Protein AF-0000000070116485 (afdb_homodimer)

pLDDT: mean 93.3, std 11.89, range [31.06, 98.94]

Structure (mmCIF, N/CA/C/O backbone):
data_AF-0000000070116485-model_v1
#
loop_
_entity.id
_entity.type
_entity.pdbx_description
1 polymer 'Flavin reductase (DIM6/NTAB) family NADH-FMN oxidoreductase RutF'
#
loop_
_atom_site.group_PDB
_atom_site.id
_atom_site.type_symbol
_atom_site.label_atom_id
_atom_site.label_alt_id
_atom_site.label_comp_id
_atom_site.label_asym_id
_atom_site.label_entity_id
_atom_site.label_seq_id
_atom_site.pdbx_PDB_ins_code
_atom_site.Cartn_x
_atom_site.Cartn_y
_atom_site.Cartn_z
_atom_site.occupancy
_atom_site.B_iso_or_equiv
_atom_site.auth_seq_id
_atom_site.auth_comp_id
_atom_site.auth_asym_id
_atom_site.auth_atom_id
_atom_site.pdbx_PDB_model_num
ATOM 1 N N . MET A 1 1 ? -1.128 -26.656 16.844 1 31.14 1 MET A N 1
ATOM 2 C CA . MET A 1 1 ? -1.541 -25.734 15.789 1 31.14 1 MET A CA 1
ATOM 3 C C . MET A 1 1 ? -0.342 -24.984 15.227 1 31.14 1 MET A C 1
ATOM 5 O O . MET A 1 1 ? 0.291 -24.203 15.945 1 31.14 1 MET A O 1
ATOM 9 N N . GLN A 1 2 ? 0.622 -25.516 14.5 1 38.41 2 GLN A N 1
ATOM 10 C CA . GLN A 1 2 ? 2.004 -25.25 14.109 1 38.41 2 GLN A CA 1
ATOM 11 C C . GLN A 1 2 ? 2.209 -23.766 13.773 1 38.41 2 GLN A C 1
ATOM 13 O O . GLN A 1 2 ? 1.51 -23.219 12.922 1 38.41 2 GLN A O 1
ATOM 18 N N . GLU A 1 3 ? 2.234 -22.672 14.602 1 45.88 3 GLU A N 1
ATOM 19 C CA . GLU A 1 3 ? 2.508 -21.234 14.688 1 45.88 3 GLU A CA 1
ATOM 20 C C . GLU A 1 3 ? 3.164 -20.719 13.414 1 45.88 3 GLU A C 1
ATOM 22 O O . GLU A 1 3 ? 4.32 -21.047 13.125 1 45.88 3 GLU A O 1
ATOM 27 N N . SER A 1 4 ? 2.494 -20.828 12.039 1 62.09 4 SER A N 1
ATOM 28 C CA . SER A 1 4 ? 2.891 -21.094 10.664 1 62.09 4 SER A CA 1
ATOM 29 C C . SER A 1 4 ? 3.955 -20.109 10.195 1 62.09 4 SER A C 1
ATOM 31 O O . SER A 1 4 ? 4.066 -19 10.734 1 62.09 4 SER A O 1
ATOM 33 N N . GLY A 1 5 ? 5.316 -20.516 10.078 1 91.31 5 GLY A N 1
ATOM 34 C CA . GLY A 1 5 ? 6.516 -19.953 9.469 1 91.31 5 GLY A CA 1
ATOM 35 C C . GLY A 1 5 ? 6.215 -19 8.336 1 91.31 5 GLY A C 1
ATOM 36 O O . GLY A 1 5 ? 7.105 -18.281 7.875 1 91.31 5 GLY A O 1
ATOM 37 N N . VAL A 1 6 ? 4.844 -18.922 8.18 1 97.06 6 VAL A N 1
ATOM 38 C CA . VAL A 1 6 ? 4.449 -18.109 7.039 1 97.06 6 VAL A CA 1
ATOM 39 C C . VAL A 1 6 ? 4.512 -16.625 7.418 1 97.06 6 VAL A C 1
ATOM 41 O O . VAL A 1 6 ? 4.949 -15.797 6.625 1 97.06 6 VAL A O 1
ATOM 44 N N . GLY A 1 7 ? 4.07 -16.297 8.656 1 97.25 7 GLY A N 1
ATOM 45 C CA . GLY A 1 7 ? 4.109 -14.922 9.133 1 97.25 7 GLY A CA 1
ATOM 46 C C . GLY A 1 7 ? 5.504 -14.328 9.117 1 97.25 7 GLY A C 1
ATOM 47 O O . GLY A 1 7 ? 5.695 -13.195 8.648 1 97.25 7 GLY A O 1
ATOM 48 N N . GLU A 1 8 ? 6.402 -15.102 9.633 1 97 8 GLU A N 1
ATOM 49 C CA . GLU A 1 8 ? 7.785 -14.641 9.664 1 97 8 GLU A CA 1
ATOM 50 C C . GLU A 1 8 ? 8.344 -14.484 8.25 1 97 8 GLU A C 1
ATOM 52 O O . GLU A 1 8 ? 9.078 -13.531 7.965 1 97 8 GLU A O 1
ATOM 57 N N . ARG A 1 9 ? 7.973 -15.375 7.383 1 98.12 9 ARG A N 1
ATOM 58 C CA . ARG A 1 9 ? 8.43 -15.289 6 1 98.12 9 ARG A CA 1
ATOM 59 C C . ARG A 1 9 ? 7.805 -14.094 5.285 1 98.12 9 ARG A C 1
ATOM 61 O O . ARG A 1 9 ? 8.453 -13.453 4.461 1 98.12 9 ARG A O 1
ATOM 68 N N . LEU A 1 10 ? 6.562 -13.828 5.641 1 98.44 10 LEU A N 1
ATOM 69 C CA . LEU A 1 10 ? 5.906 -12.656 5.086 1 98.44 10 LEU A CA 1
ATOM 70 C C . LEU A 1 10 ? 6.617 -11.375 5.52 1 98.44 10 LEU A C 1
ATOM 72 O O . LEU A 1 10 ? 6.883 -10.5 4.699 1 98.44 10 LEU A O 1
ATOM 76 N N . ARG A 1 11 ? 6.961 -11.375 6.832 1 97 11 ARG A N 1
ATOM 77 C CA . ARG A 1 11 ? 7.703 -10.234 7.352 1 97 11 ARG A CA 1
ATOM 78 C C . ARG A 1 11 ? 9.008 -10.031 6.594 1 97 11 ARG A C 1
ATOM 80 O O . ARG A 1 11 ? 9.359 -8.914 6.219 1 97 11 ARG A O 1
ATOM 87 N N . GLY A 1 12 ? 9.711 -11.078 6.312 1 97.62 12 GLY A N 1
ATOM 88 C CA . GLY A 1 12 ? 10.961 -11.031 5.57 1 97.62 12 GLY A CA 1
ATOM 89 C C . GLY A 1 12 ? 10.781 -10.57 4.133 1 97.62 12 GLY A C 1
ATOM 90 O O . GLY A 1 12 ? 11.625 -9.836 3.604 1 97.62 12 GLY A O 1
ATOM 91 N N . ALA A 1 13 ? 9.727 -10.977 3.508 1 98.38 13 ALA A N 1
ATOM 92 C CA . ALA A 1 13 ? 9.445 -10.578 2.133 1 98.38 13 ALA A CA 1
ATOM 93 C C . ALA A 1 13 ? 9.211 -9.07 2.041 1 98.38 13 ALA A C 1
ATOM 95 O O . ALA A 1 13 ? 9.797 -8.398 1.188 1 98.38 13 ALA A O 1
ATOM 96 N N . PHE A 1 14 ? 8.461 -8.547 3.016 1 97.81 14 PHE A N 1
ATOM 97 C CA . PHE A 1 14 ? 8.102 -7.137 2.928 1 97.81 14 PHE A CA 1
ATOM 98 C C . PHE A 1 14 ? 9.242 -6.262 3.434 1 97.81 14 PHE A C 1
ATOM 100 O O . PHE A 1 14 ? 9.266 -5.055 3.172 1 97.81 14 PHE A O 1
ATOM 107 N N . ARG A 1 15 ? 10.203 -6.852 4.188 1 96.62 15 ARG A N 1
ATOM 108 C CA . ARG A 1 15 ? 11.422 -6.109 4.496 1 96.62 15 ARG A CA 1
ATOM 109 C C . ARG A 1 15 ? 12.164 -5.734 3.221 1 96.62 15 ARG A C 1
ATOM 111 O O . ARG A 1 15 ? 12.844 -4.707 3.17 1 96.62 15 ARG A O 1
ATOM 118 N N . ARG A 1 16 ? 11.938 -6.488 2.182 1 96.38 16 ARG A N 1
ATOM 119 C CA . ARG A 1 16 ? 12.664 -6.289 0.928 1 96.38 16 ARG A CA 1
ATOM 120 C C . ARG A 1 16 ? 11.797 -5.539 -0.085 1 96.38 16 ARG A C 1
ATOM 122 O O . ARG A 1 16 ? 12.18 -5.406 -1.251 1 96.38 16 ARG A O 1
ATOM 129 N N . TYR A 1 17 ? 10.641 -5.125 0.281 1 97.06 17 TYR A N 1
ATOM 130 C CA . TYR A 1 17 ? 9.703 -4.402 -0.571 1 97.06 17 TYR A CA 1
ATOM 131 C C . TYR A 1 17 ? 9.703 -2.914 -0.247 1 97.06 17 TYR A C 1
ATOM 133 O O . TYR A 1 17 ? 9.352 -2.514 0.864 1 97.06 17 TYR A O 1
ATOM 141 N N . PRO A 1 18 ? 10.109 -2.045 -1.202 1 96.81 18 PRO A N 1
ATOM 142 C CA . PRO A 1 18 ? 10.148 -0.607 -0.924 1 96.81 18 PRO A CA 1
ATOM 143 C C . PRO A 1 18 ? 8.766 0.026 -0.867 1 96.81 18 PRO A C 1
ATOM 145 O O . PRO A 1 18 ? 7.879 -0.348 -1.641 1 96.81 18 PRO A O 1
ATOM 148 N N . THR A 1 19 ? 8.594 0.963 0.001 1 97.62 19 THR A N 1
ATOM 149 C CA . THR A 1 19 ? 7.34 1.692 0.126 1 97.62 19 THR A CA 1
ATOM 150 C C . THR A 1 19 ? 7.598 3.186 0.317 1 97.62 19 THR A C 1
ATOM 152 O O . THR A 1 19 ? 8.656 3.58 0.81 1 97.62 19 THR A O 1
ATOM 155 N N . GLY A 1 20 ? 6.633 4.02 -0.092 1 97.62 20 GLY A N 1
ATOM 156 C CA . GLY A 1 20 ? 6.617 5.395 0.386 1 97.62 20 GLY A CA 1
ATOM 157 C C . GLY A 1 20 ? 6.375 5.5 1.88 1 97.62 20 GLY A C 1
ATOM 158 O O . GLY A 1 20 ? 6.059 4.508 2.537 1 97.62 20 GLY A O 1
ATOM 159 N N . VAL A 1 21 ? 6.602 6.711 2.387 1 98.06 21 VAL A N 1
ATOM 160 C CA . VAL A 1 21 ? 6.457 6.961 3.818 1 98.06 21 VAL A CA 1
ATOM 161 C C . VAL A 1 21 ? 5.398 8.039 4.051 1 98.06 21 VAL A C 1
ATOM 163 O O . VAL A 1 21 ? 5.379 9.055 3.361 1 98.06 21 VAL A O 1
ATOM 166 N N . ALA A 1 22 ? 4.547 7.77 5.008 1 98.81 22 ALA A N 1
ATOM 167 C CA . ALA A 1 22 ? 3.518 8.727 5.402 1 98.81 22 ALA A CA 1
ATOM 168 C C . ALA A 1 22 ? 3.461 8.883 6.922 1 98.81 22 ALA A C 1
ATOM 170 O O . ALA A 1 22 ? 3.967 8.023 7.652 1 98.81 22 ALA A O 1
ATOM 171 N N . VAL A 1 23 ? 2.926 9.945 7.391 1 98.69 23 VAL A N 1
ATOM 172 C CA . VAL A 1 23 ? 2.49 10.133 8.773 1 98.69 23 VAL A CA 1
ATOM 173 C C . VAL A 1 23 ? 0.987 10.391 8.812 1 98.69 23 VAL A C 1
ATOM 175 O O . VAL A 1 23 ? 0.479 11.234 8.07 1 98.69 23 VAL A O 1
ATOM 178 N N . ILE A 1 24 ? 0.289 9.672 9.578 1 98.81 24 ILE A N 1
ATOM 179 C CA . ILE A 1 24 ? -1.149 9.844 9.75 1 98.81 24 ILE A CA 1
ATOM 180 C C . ILE A 1 24 ? -1.438 10.469 11.109 1 98.81 24 ILE A C 1
ATOM 182 O O . ILE A 1 24 ? -0.921 10.008 12.133 1 98.81 24 ILE A O 1
ATOM 186 N N . THR A 1 25 ? -2.225 11.547 11.125 1 98.62 25 THR A N 1
ATOM 187 C CA . THR A 1 25 ? -2.484 12.273 12.367 1 98.62 25 THR A CA 1
ATOM 188 C C . THR A 1 25 ? -3.984 12.43 12.594 1 98.62 25 THR A C 1
ATOM 190 O O . THR A 1 25 ? -4.77 12.391 11.648 1 98.62 25 THR A O 1
ATOM 193 N N . ALA A 1 26 ? -4.355 12.594 13.766 1 98.5 26 ALA A N 1
ATOM 194 C CA . ALA A 1 26 ? -5.723 12.906 14.18 1 98.5 26 ALA A CA 1
ATOM 195 C C . ALA A 1 26 ? -5.73 13.695 15.484 1 98.5 26 ALA A C 1
ATOM 197 O O . ALA A 1 26 ? -4.711 13.781 16.172 1 98.5 26 ALA A O 1
ATOM 198 N N . LEU A 1 27 ? -6.871 14.336 15.664 1 97.94 27 LEU A N 1
ATOM 199 C CA . LEU A 1 27 ? -7.109 14.93 16.969 1 97.94 27 LEU A CA 1
ATOM 200 C C . LEU A 1 27 ? -7.777 13.938 17.906 1 97.94 27 LEU A C 1
ATOM 202 O O . LEU A 1 27 ? -8.844 13.406 17.609 1 97.94 27 LEU A O 1
ATOM 206 N N . GLY A 1 28 ? -7.086 13.656 19.062 1 96.38 28 GLY A N 1
ATOM 207 C CA . GLY A 1 28 ? -7.668 12.82 20.094 1 96.38 28 GLY A CA 1
ATOM 208 C C . GLY A 1 28 ? -8.203 13.617 21.266 1 96.38 28 GLY A C 1
ATOM 209 O O . GLY A 1 28 ? -8.031 14.836 21.328 1 96.38 28 GLY A O 1
ATOM 210 N N . PRO A 1 29 ? -8.867 12.891 22.156 1 95.5 29 PRO A N 1
ATOM 211 C CA . PRO A 1 29 ? -9.43 13.555 23.328 1 95.5 29 PRO A CA 1
ATOM 212 C C . PRO A 1 29 ? -8.359 14.227 24.203 1 95.5 29 PRO A C 1
ATOM 214 O O . PRO A 1 29 ? -8.633 15.234 24.844 1 95.5 29 PRO A O 1
ATOM 217 N N . ASP A 1 30 ? -7.141 13.68 24.25 1 95.62 30 ASP A N 1
ATOM 218 C CA . ASP A 1 30 ? -6.07 14.195 25.109 1 95.62 30 ASP A CA 1
ATOM 219 C C . ASP A 1 30 ? -5.047 14.977 24.281 1 95.62 30 ASP A C 1
ATOM 221 O O . ASP A 1 30 ? -3.938 15.234 24.75 1 95.62 30 ASP A O 1
ATOM 225 N N . GLY A 1 31 ? -5.402 15.242 23.094 1 96.31 31 GLY A N 1
ATOM 226 C CA . GLY A 1 31 ? -4.477 15.938 22.203 1 96.31 31 GLY A CA 1
ATOM 227 C C . GLY A 1 31 ? -4.195 15.188 20.922 1 96.31 31 GLY A C 1
ATOM 228 O O . GLY A 1 31 ? -4.762 14.117 20.688 1 96.31 31 GLY A O 1
ATOM 229 N N . PRO A 1 32 ? -3.328 15.805 20.109 1 97.31 32 PRO A N 1
ATOM 230 C CA . PRO A 1 32 ? -3.051 15.172 18.812 1 97.31 32 PRO A CA 1
ATOM 231 C C . PRO A 1 32 ? -2.275 13.867 18.938 1 97.31 32 PRO A C 1
ATOM 233 O O . PRO A 1 32 ? -1.462 13.719 19.859 1 97.31 32 PRO A O 1
ATOM 236 N N . VAL A 1 33 ? -2.541 12.953 18.062 1 97 33 VAL A N 1
ATOM 237 C CA . VAL A 1 33 ? -1.811 11.695 17.938 1 97 33 VAL A CA 1
ATOM 238 C C . VAL A 1 33 ? -1.357 11.5 16.484 1 97 33 VAL A C 1
ATOM 240 O O . VAL A 1 33 ? -1.904 12.109 15.57 1 97 33 VAL A O 1
ATOM 243 N N . GLY A 1 34 ? -0.38 10.695 16.297 1 97.69 34 GLY A N 1
ATOM 244 C CA . GLY A 1 34 ? 0.083 10.367 14.961 1 97.69 34 GLY A CA 1
ATOM 245 C C . GLY A 1 34 ? 1.026 9.18 14.938 1 97.69 34 GLY A C 1
ATOM 246 O O . GLY A 1 34 ? 1.607 8.82 15.961 1 97.69 34 GLY A O 1
ATOM 247 N N . LEU A 1 35 ? 1.197 8.625 13.844 1 97.81 35 LEU A N 1
ATOM 248 C CA . LEU A 1 35 ? 2.119 7.512 13.641 1 97.81 35 LEU A CA 1
ATOM 249 C C . LEU A 1 35 ? 2.631 7.477 12.211 1 97.81 35 LEU A C 1
ATOM 251 O O . LEU A 1 35 ? 1.942 7.922 11.289 1 97.81 35 LEU A O 1
ATOM 255 N N . THR A 1 36 ? 3.812 6.961 12.031 1 97.62 36 THR A N 1
ATOM 256 C CA . THR A 1 36 ? 4.359 6.684 10.711 1 97.62 36 THR A CA 1
ATOM 257 C C . THR A 1 36 ? 3.725 5.43 10.109 1 97.62 36 THR A C 1
ATOM 259 O O . THR A 1 36 ? 3.48 4.453 10.82 1 97.62 36 THR A O 1
ATOM 262 N N . ALA A 1 37 ? 3.408 5.477 8.859 1 97.31 37 ALA A N 1
ATOM 263 C CA . ALA A 1 37 ? 2.822 4.352 8.133 1 97.31 37 ALA A CA 1
ATOM 264 C C . ALA A 1 37 ? 3.486 4.172 6.77 1 97.31 37 ALA A C 1
ATOM 266 O O . ALA A 1 37 ? 3.85 5.152 6.117 1 97.31 37 ALA A O 1
ATOM 267 N N . SER A 1 38 ? 3.592 2.926 6.316 1 97.31 38 SER A N 1
ATOM 268 C CA . SER A 1 38 ? 4.125 2.609 4.996 1 97.31 38 SER A CA 1
ATOM 269 C C . SER A 1 38 ? 3.127 1.803 4.172 1 97.31 38 SER A C 1
ATOM 271 O O . SER A 1 38 ? 3.455 1.316 3.088 1 97.31 38 SER A O 1
ATOM 273 N N . SER A 1 39 ? 1.959 1.634 4.676 1 98.06 39 SER A N 1
ATOM 274 C CA . SER A 1 39 ? 0.947 0.795 4.043 1 98.06 39 SER A CA 1
ATOM 275 C C . SER A 1 39 ? -0.047 1.636 3.248 1 98.06 39 SER A C 1
ATOM 277 O O . SER A 1 39 ? -1.071 1.126 2.787 1 98.06 39 SER A O 1
ATOM 279 N N . VAL A 1 40 ? 0.173 2.9 3.066 1 98.75 40 VAL A N 1
ATOM 280 C CA . VAL A 1 40 ? -0.783 3.824 2.465 1 98.75 40 VAL A CA 1
ATOM 281 C C . VAL A 1 40 ? -0.89 3.555 0.965 1 98.75 40 VAL A C 1
ATOM 283 O O . VAL A 1 40 ? 0.125 3.383 0.286 1 98.75 40 VAL A O 1
ATOM 286 N N . ALA A 1 41 ? -2.117 3.502 0.479 1 98.62 41 ALA A N 1
ATOM 287 C CA . ALA A 1 41 ? -2.359 3.32 -0.95 1 98.62 41 ALA A CA 1
ATOM 288 C C . ALA A 1 41 ? -3.615 4.062 -1.394 1 98.62 41 ALA A C 1
ATOM 290 O O . ALA A 1 41 ? -4.566 4.203 -0.622 1 98.62 41 ALA A O 1
ATOM 291 N N . SER A 1 42 ? -3.584 4.578 -2.582 1 97.88 42 SER A N 1
ATOM 292 C CA . SER A 1 42 ? -4.812 5.055 -3.211 1 97.88 42 SER A CA 1
ATOM 293 C C . SER A 1 42 ? -5.699 3.893 -3.646 1 97.88 42 SER A C 1
ATOM 295 O O . SER A 1 42 ? -5.223 2.947 -4.281 1 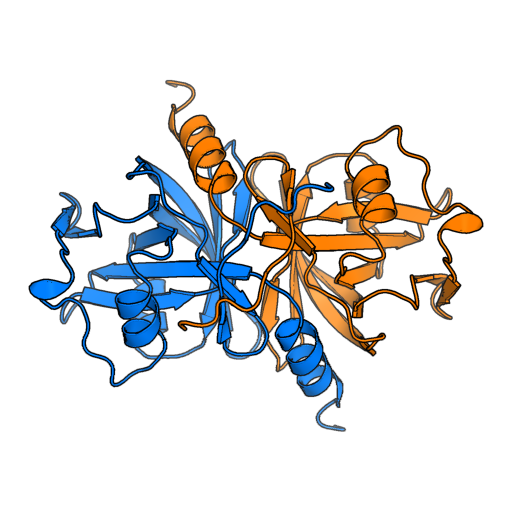97.88 42 SER A O 1
ATOM 297 N N . VAL A 1 43 ? -6.992 3.947 -3.318 1 97.5 43 VAL A N 1
ATOM 298 C CA . VAL A 1 43 ? -7.902 2.855 -3.637 1 97.5 43 VAL A CA 1
ATOM 299 C C . VAL A 1 43 ? -8.758 3.232 -4.844 1 97.5 43 VAL A C 1
ATOM 301 O O . VAL A 1 43 ? -9.016 2.4 -5.715 1 97.5 43 VAL A O 1
ATOM 304 N N . SER A 1 44 ? -9.211 4.449 -4.824 1 96.62 44 SER A N 1
ATOM 305 C CA . SER A 1 44 ? -10.125 4.922 -5.852 1 96.62 44 SER A CA 1
ATOM 306 C C . SER A 1 44 ? -10.039 6.434 -6.023 1 96.62 44 SER A C 1
ATOM 308 O O . SER A 1 44 ? -9.844 7.164 -5.051 1 96.62 44 SER A O 1
ATOM 310 N N . VAL A 1 45 ? -10.219 6.875 -7.227 1 96.06 45 VAL A N 1
ATOM 311 C CA . VAL A 1 45 ? -10.234 8.305 -7.508 1 96.06 45 VAL A CA 1
ATOM 312 C C . VAL A 1 45 ? -11.68 8.805 -7.555 1 96.06 45 VAL A C 1
ATOM 314 O O . VAL A 1 45 ? -11.938 9.992 -7.332 1 96.06 45 VAL A O 1
ATOM 317 N N . ASP A 1 46 ? -12.531 7.824 -7.848 1 94.19 46 ASP A N 1
ATOM 318 C CA . ASP A 1 46 ? -13.953 8.148 -7.875 1 94.19 46 ASP A CA 1
ATOM 319 C C . ASP A 1 46 ? -14.789 6.988 -7.336 1 94.19 46 ASP A C 1
ATOM 321 O O . ASP A 1 46 ? -15.039 6.016 -8.047 1 94.19 46 ASP A O 1
ATOM 325 N N . PRO A 1 47 ? -15.422 7.277 -6.105 1 96.5 47 PRO A N 1
ATOM 326 C CA . PRO A 1 47 ? -15.109 8.32 -5.121 1 96.5 47 PRO A CA 1
ATOM 327 C C . PRO A 1 47 ? -13.664 8.25 -4.625 1 96.5 47 PRO A C 1
ATOM 329 O O . PRO A 1 47 ? -13.047 7.188 -4.652 1 96.5 47 PRO A O 1
ATOM 332 N N . PRO A 1 48 ? -13.117 9.391 -4.23 1 98.19 48 PRO A N 1
ATOM 333 C CA . PRO A 1 48 ? -11.734 9.391 -3.762 1 98.19 48 PRO A CA 1
ATOM 334 C C . PRO A 1 48 ? -11.562 8.688 -2.418 1 98.19 48 PRO A C 1
ATOM 336 O O . PRO A 1 48 ? -12.227 9.039 -1.442 1 98.19 48 PRO A O 1
ATOM 339 N N . ALA A 1 49 ? -10.664 7.715 -2.387 1 98.56 49 ALA A N 1
ATOM 340 C CA . ALA A 1 49 ? -10.469 6.91 -1.182 1 98.56 49 ALA A CA 1
ATOM 341 C C . ALA A 1 49 ? -9.023 6.438 -1.057 1 98.56 49 ALA A C 1
ATOM 343 O O . ALA A 1 49 ? -8.352 6.203 -2.064 1 98.56 49 ALA A O 1
ATOM 344 N N . VAL A 1 50 ? -8.586 6.348 0.166 1 98.81 50 VAL A N 1
ATOM 345 C CA . VAL A 1 50 ? -7.266 5.82 0.5 1 98.81 50 VAL A CA 1
ATOM 346 C C . VAL A 1 50 ? -7.402 4.68 1.508 1 98.81 50 VAL A C 1
ATOM 348 O O . VAL A 1 50 ? -8.43 4.559 2.178 1 98.81 50 VAL A O 1
ATOM 351 N N . SER A 1 51 ? -6.379 3.85 1.558 1 98.81 51 SER A N 1
ATOM 352 C CA . SER A 1 51 ? -6.348 2.795 2.564 1 98.81 51 SER A CA 1
A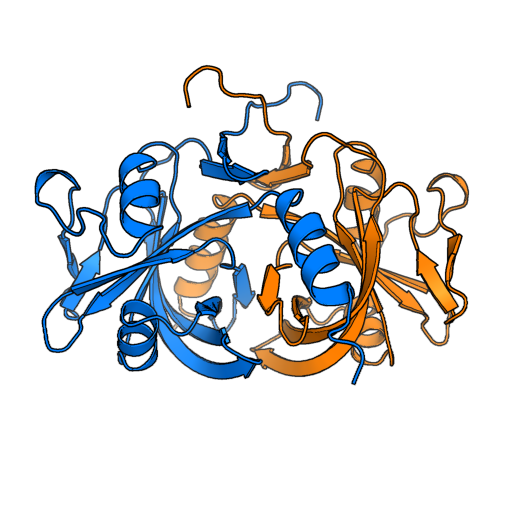TOM 353 C C . SER A 1 51 ? -5.012 2.77 3.299 1 98.81 51 SER A C 1
ATOM 355 O O . SER A 1 51 ? -4.008 3.277 2.793 1 98.81 51 SER A O 1
ATOM 357 N N . PHE A 1 52 ? -5.016 2.248 4.488 1 98.69 52 PHE A N 1
ATOM 358 C CA . PHE A 1 52 ? -3.844 1.968 5.309 1 98.69 52 PHE A CA 1
ATOM 359 C C . PHE A 1 52 ? -4.18 0.968 6.41 1 98.69 52 PHE A C 1
ATOM 361 O O . PHE A 1 52 ? -5.352 0.731 6.703 1 98.69 52 PHE A O 1
ATOM 368 N N . SER A 1 53 ? -3.145 0.406 6.945 1 98.19 53 SER A N 1
ATOM 369 C CA . SER A 1 53 ? -3.33 -0.49 8.086 1 98.19 53 SER A CA 1
ATOM 370 C C . SER A 1 53 ? -2.572 0.007 9.312 1 98.19 53 SER A C 1
ATOM 372 O O . SER A 1 53 ? -1.521 0.637 9.18 1 98.19 53 SER A O 1
ATOM 374 N N . VAL A 1 54 ? -3.162 -0.223 10.461 1 96.75 54 VAL A N 1
ATOM 375 C CA . VAL A 1 54 ? -2.51 0.15 11.711 1 96.75 54 VAL A CA 1
ATOM 376 C C . VAL A 1 54 ? -2.555 -1.022 12.688 1 96.75 54 VAL A C 1
ATOM 378 O O . VAL A 1 54 ? -3.49 -1.825 12.656 1 96.75 54 VAL A O 1
ATOM 381 N N . MET A 1 55 ? -1.531 -1.082 13.492 1 92.75 55 MET A N 1
ATOM 382 C CA . MET A 1 55 ? -1.482 -2.066 14.57 1 92.75 55 MET A CA 1
ATOM 383 C C . MET A 1 55 ? -2.189 -1.543 15.812 1 92.75 55 MET A C 1
ATOM 385 O O . MET A 1 55 ? -2.512 -0.357 15.898 1 92.75 55 MET A O 1
ATOM 389 N N . GLY A 1 56 ? -2.396 -2.395 16.75 1 88.06 56 GLY A N 1
ATOM 390 C CA . GLY A 1 56 ? -3.17 -2.09 17.953 1 88.06 56 GLY A CA 1
ATOM 391 C C . GLY A 1 56 ? -2.391 -1.289 18.984 1 88.06 56 GLY A C 1
ATOM 392 O O . GLY A 1 56 ? -2.281 -1.696 20.141 1 88.06 56 GLY A O 1
ATOM 393 N N . THR A 1 57 ? -1.855 -0.169 18.641 1 88.25 57 THR A N 1
ATOM 394 C CA . THR A 1 57 ? -1.203 0.753 19.562 1 88.25 57 THR A CA 1
ATOM 395 C C . THR A 1 57 ? -2.193 1.795 20.078 1 88.25 57 THR A C 1
ATOM 397 O O . THR A 1 57 ? -3.33 1.865 19.609 1 88.25 57 THR A O 1
ATOM 400 N N . ARG A 1 58 ? -1.788 2.504 21.047 1 87.56 58 ARG A N 1
ATOM 401 C CA . ARG A 1 58 ? -2.625 3.57 21.594 1 87.56 58 ARG A CA 1
ATOM 402 C C . ARG A 1 58 ? -2.941 4.609 20.516 1 87.56 58 ARG A C 1
ATOM 404 O O . ARG A 1 58 ? -4.098 5.012 20.359 1 87.56 58 ARG A O 1
ATOM 411 N N . SER A 1 59 ? -1.887 5.066 19.797 1 90.25 59 SER A N 1
ATOM 412 C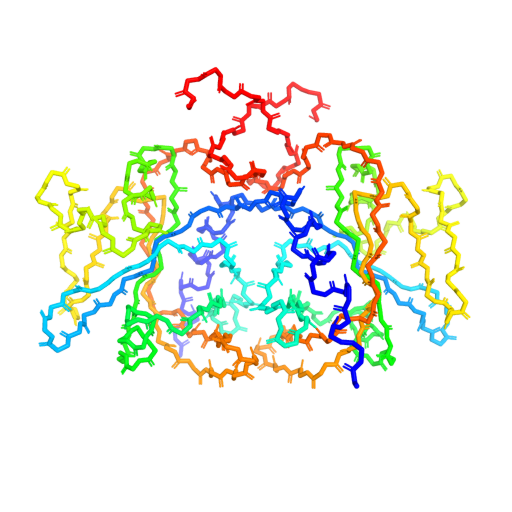 CA . SER A 1 59 ? -2.102 6.039 18.734 1 90.25 59 SER A CA 1
ATOM 413 C C . SER A 1 59 ? -3.066 5.5 17.688 1 90.25 59 SER A C 1
ATOM 415 O O . SER A 1 59 ? -3.93 6.23 17.188 1 90.25 59 SER A O 1
ATOM 417 N N . ALA A 1 60 ? -2.918 4.254 17.391 1 93.12 60 ALA A N 1
ATOM 418 C CA . ALA A 1 60 ? -3.791 3.629 16.391 1 93.12 60 ALA A CA 1
ATOM 419 C C . ALA A 1 60 ? -5.242 3.639 16.859 1 93.12 60 ALA A C 1
ATOM 421 O O . ALA A 1 60 ? -6.152 3.922 16.078 1 93.12 60 ALA A O 1
ATOM 422 N N . ARG A 1 61 ? -5.492 3.367 18.109 1 93.38 61 ARG A N 1
ATOM 423 C CA . ARG A 1 61 ? -6.852 3.342 18.656 1 93.38 61 ARG A CA 1
ATOM 424 C C . ARG A 1 61 ? -7.5 4.719 18.562 1 93.38 61 ARG A C 1
ATOM 426 O O . ARG A 1 61 ? -8.672 4.836 18.188 1 93.38 61 ARG A O 1
ATOM 433 N N . VAL A 1 62 ? -6.738 5.703 18.953 1 94.81 62 VAL A N 1
ATOM 434 C CA . VAL A 1 62 ? -7.246 7.07 18.891 1 94.81 62 VAL A CA 1
ATOM 435 C C . VAL A 1 62 ? -7.543 7.445 17.438 1 94.81 62 VAL A C 1
ATOM 437 O O . VAL A 1 62 ? -8.578 8.047 17.141 1 94.81 62 VAL A O 1
ATOM 440 N N . LEU A 1 63 ? -6.629 7.086 16.516 1 95.31 63 LEU A N 1
ATOM 441 C CA . LEU A 1 63 ? -6.801 7.344 15.094 1 95.31 63 LEU A CA 1
ATOM 442 C C . LEU A 1 63 ? -8.07 6.684 14.57 1 95.31 63 LEU A C 1
ATOM 444 O O . LEU A 1 63 ? -8.852 7.309 13.852 1 95.31 63 LEU A O 1
ATOM 448 N N . LEU A 1 64 ? -8.297 5.441 14.961 1 95.19 64 LEU A N 1
ATOM 449 C CA . LEU A 1 64 ? -9.422 4.641 14.484 1 95.19 64 LEU A CA 1
ATOM 450 C C . LEU A 1 64 ? -10.742 5.203 14.992 1 95.19 64 LEU A C 1
ATOM 452 O O . LEU A 1 64 ? -11.773 5.066 14.328 1 95.19 64 LEU A O 1
ATOM 456 N N . ASP A 1 65 ? -10.719 5.867 16.109 1 95.69 65 ASP A N 1
ATOM 457 C CA . ASP A 1 65 ? -11.938 6.375 16.734 1 95.69 65 ASP A CA 1
ATOM 458 C C . ASP A 1 65 ? -12.234 7.805 16.281 1 95.69 65 ASP A C 1
ATOM 460 O O . ASP A 1 65 ? -13.328 8.32 16.516 1 95.69 65 ASP A O 1
ATOM 464 N N . ALA A 1 66 ? -11.242 8.453 15.688 1 97.25 66 ALA A N 1
ATOM 465 C CA . ALA A 1 66 ? -11.398 9.844 15.273 1 97.25 66 ALA A CA 1
ATOM 466 C C . ALA A 1 66 ? -12.375 9.961 14.102 1 97.25 66 ALA A C 1
ATOM 468 O O . ALA A 1 66 ? -12.391 9.102 13.219 1 97.25 66 ALA A O 1
ATOM 469 N N . PRO A 1 67 ? -13.227 11.023 14.094 1 97.25 67 PRO A N 1
ATOM 470 C CA . PRO A 1 67 ? -14.156 11.203 12.977 1 97.25 67 PRO A CA 1
ATOM 471 C C . PRO A 1 67 ? -13.438 11.477 11.648 1 97.25 67 PRO A C 1
ATOM 473 O O . PRO A 1 67 ? -13.984 11.203 10.578 1 97.25 67 PRO A O 1
ATOM 476 N N . SER A 1 68 ? -12.289 12.141 11.727 1 98.5 68 SER A N 1
ATOM 477 C CA . SER A 1 68 ? -11.453 12.375 10.562 1 98.5 68 SER A CA 1
ATOM 478 C C . SER A 1 68 ? -9.969 12.352 10.922 1 98.5 68 SER A C 1
ATOM 480 O O . SER A 1 68 ? -9.617 12.406 12.102 1 98.5 68 SER A O 1
ATOM 482 N N . LEU A 1 69 ? -9.125 12.195 9.969 1 98.75 69 LEU A N 1
ATOM 483 C CA . LEU A 1 69 ? -7.672 12.133 10.109 1 98.75 69 LEU A CA 1
ATOM 484 C C . LEU A 1 69 ? -6.98 12.766 8.906 1 98.75 69 LEU A C 1
ATOM 486 O O . LEU A 1 69 ? -7.637 13.141 7.934 1 98.75 69 LEU A O 1
ATOM 490 N N . VAL A 1 70 ? -5.695 12.961 9.031 1 98.94 70 VAL A N 1
ATOM 491 C CA . VAL A 1 70 ? -4.914 13.492 7.914 1 98.94 70 VAL A CA 1
ATOM 492 C C . VAL A 1 70 ? -3.775 12.531 7.578 1 98.94 70 VAL A C 1
ATOM 494 O O . VAL A 1 70 ? -2.998 12.148 8.453 1 98.94 70 VAL A O 1
ATOM 497 N N . VAL A 1 71 ? -3.701 12.078 6.34 1 98.94 71 VAL A N 1
ATOM 498 C CA . VAL A 1 71 ? -2.594 11.289 5.812 1 98.94 71 VAL A CA 1
ATOM 499 C C . VAL A 1 71 ? -1.585 12.203 5.121 1 98.94 71 VAL A C 1
ATOM 501 O O . VAL A 1 71 ? -1.899 12.828 4.105 1 98.94 71 VAL A O 1
ATOM 504 N N . HIS A 1 72 ? -0.399 12.305 5.637 1 98.94 72 HIS A N 1
ATOM 505 C CA . HIS A 1 72 ? 0.666 13.102 5.043 1 98.94 72 HIS A CA 1
ATOM 506 C C . HIS A 1 72 ? 1.621 12.234 4.23 1 98.94 72 HIS A C 1
ATOM 508 O O . HIS A 1 72 ? 2.277 11.352 4.781 1 98.94 72 HIS A O 1
ATOM 514 N N . LEU A 1 73 ? 1.663 12.422 2.918 1 98.88 73 LEU A N 1
ATOM 515 C CA . LEU A 1 73 ? 2.711 11.82 2.1 1 98.88 73 LEU A CA 1
ATOM 516 C C . LEU A 1 73 ? 4.016 12.594 2.23 1 98.88 73 LEU A C 1
ATOM 518 O O . LEU A 1 73 ? 4.059 13.797 1.96 1 98.88 73 LEU A O 1
ATOM 522 N N . LEU A 1 74 ? 5.125 11.891 2.586 1 98.25 74 LEU A N 1
ATOM 523 C CA . LEU A 1 74 ? 6.332 12.594 2.996 1 98.25 74 LEU A CA 1
ATOM 524 C C . LEU A 1 74 ? 7.41 12.5 1.921 1 98.25 74 LEU A C 1
ATOM 526 O O . LEU A 1 74 ? 7.465 11.516 1.179 1 98.25 74 LEU A O 1
ATOM 530 N N . GLY A 1 75 ? 8.172 13.578 1.834 1 96.31 75 GLY A N 1
ATOM 531 C CA . GLY A 1 75 ? 9.461 13.562 1.16 1 96.31 75 GLY A CA 1
ATOM 532 C C . GLY A 1 75 ? 10.641 13.578 2.119 1 96.31 75 GLY A C 1
ATOM 533 O O . GLY A 1 75 ? 10.453 13.469 3.334 1 96.31 75 GLY A O 1
ATOM 534 N N . VAL A 1 76 ? 11.812 13.711 1.607 1 94.44 76 VAL A N 1
ATOM 535 C CA . VAL A 1 76 ? 13.039 13.586 2.389 1 94.44 76 VAL A CA 1
ATOM 536 C C . VAL A 1 76 ? 13.109 14.711 3.42 1 94.44 76 VAL A C 1
ATOM 538 O O . VAL A 1 76 ? 13.672 14.539 4.504 1 94.44 76 VAL A O 1
ATOM 541 N N . ARG A 1 77 ? 12.508 15.82 3.17 1 94.81 77 ARG A N 1
ATOM 542 C CA . ARG A 1 77 ? 12.508 16.969 4.07 1 94.81 77 ARG A CA 1
ATOM 543 C C . ARG A 1 77 ? 11.953 16.594 5.441 1 94.81 77 ARG A C 1
ATOM 545 O O . ARG A 1 77 ? 12.344 17.172 6.457 1 94.81 77 ARG A O 1
ATOM 552 N N . HIS A 1 78 ? 11.125 15.602 5.449 1 96.81 78 HIS A N 1
ATOM 553 C CA . HIS A 1 78 ? 10.477 15.25 6.707 1 96.81 78 HIS A CA 1
ATOM 554 C C . HIS A 1 78 ? 10.961 13.898 7.223 1 96.81 78 HIS A C 1
ATOM 556 O O . HIS A 1 78 ? 10.219 13.188 7.91 1 96.81 78 HIS A O 1
ATOM 562 N N . LEU A 1 79 ? 12.172 13.516 6.855 1 95.94 79 LEU A N 1
ATOM 563 C CA . LEU A 1 79 ? 12.781 12.289 7.352 1 95.94 79 LEU A CA 1
ATOM 564 C C . LEU A 1 79 ? 12.766 12.25 8.875 1 95.94 79 LEU A C 1
ATOM 566 O O . LEU A 1 79 ? 12.438 11.227 9.477 1 95.94 79 LEU A O 1
ATOM 570 N N . GLY A 1 80 ? 13.133 13.398 9.539 1 96.06 80 GLY A N 1
ATOM 571 C CA . GLY A 1 80 ? 13.125 13.469 10.992 1 96.06 80 GLY A CA 1
ATOM 572 C C . GLY A 1 80 ? 11.766 13.203 11.602 1 96.06 80 GLY A C 1
ATOM 573 O O . GLY A 1 80 ? 11.648 12.461 12.578 1 96.06 80 GLY A O 1
ATOM 574 N N . VAL A 1 81 ? 10.734 13.766 11.016 1 97.62 81 VAL A N 1
ATOM 575 C CA . VAL A 1 81 ? 9.367 13.547 11.477 1 97.62 81 VAL A CA 1
ATOM 576 C C . VAL A 1 81 ? 9 12.07 11.344 1 97.62 81 VAL A C 1
ATOM 578 O O . VAL A 1 81 ? 8.469 11.469 12.281 1 97.62 81 VAL A O 1
ATOM 581 N N . ALA A 1 82 ? 9.305 11.492 10.172 1 97.38 82 ALA A N 1
ATOM 582 C CA . ALA A 1 82 ? 9.016 10.078 9.945 1 97.38 82 ALA A CA 1
ATOM 583 C C . ALA A 1 82 ? 9.641 9.203 11.031 1 97.38 82 ALA A C 1
ATOM 585 O O . ALA A 1 82 ? 9 8.273 11.531 1 97.38 82 ALA A O 1
ATOM 586 N N . ARG A 1 83 ? 10.844 9.523 11.438 1 96.31 83 ARG A N 1
ATOM 587 C CA . ARG A 1 83 ? 11.57 8.75 12.445 1 96.31 83 ARG A CA 1
ATOM 588 C C . ARG A 1 83 ? 10.914 8.883 13.812 1 96.31 83 ARG A C 1
ATOM 590 O O . ARG A 1 83 ? 10.742 7.895 14.523 1 96.31 83 ARG A O 1
ATOM 597 N N . GLU A 1 84 ? 10.547 10.117 14.156 1 96.88 84 GLU A N 1
ATOM 598 C CA . GLU A 1 84 ? 9.992 10.375 15.477 1 96.88 84 GLU A CA 1
ATOM 599 C C . GLU A 1 84 ? 8.625 9.719 15.641 1 96.88 84 GLU A C 1
ATOM 601 O O . GLU A 1 84 ? 8.266 9.289 16.734 1 96.88 84 GLU A O 1
ATOM 606 N N . PHE A 1 85 ? 7.879 9.594 14.609 1 97.12 85 PHE A N 1
ATOM 607 C CA . PHE A 1 85 ? 6.516 9.078 14.688 1 97.12 85 PHE A CA 1
ATOM 608 C C . PHE A 1 85 ? 6.5 7.566 14.523 1 97.12 85 PHE A C 1
ATOM 610 O O . PHE A 1 85 ? 5.445 6.938 14.641 1 97.12 85 PHE A O 1
ATOM 617 N N . ALA A 1 86 ? 7.641 6.953 14.219 1 94.69 86 ALA A N 1
ATOM 618 C CA . ALA A 1 86 ? 7.707 5.52 13.945 1 94.69 86 ALA A CA 1
ATOM 619 C C . ALA A 1 86 ? 7.816 4.715 15.234 1 94.69 86 ALA A C 1
ATOM 621 O O . ALA A 1 86 ? 7.773 3.484 15.219 1 94.69 86 ALA A O 1
ATOM 622 N N . HIS A 1 87 ? 7.855 5.438 16.438 1 90.75 87 HIS A N 1
ATOM 623 C CA . HIS A 1 87 ? 7.961 4.715 17.703 1 90.75 87 HIS A CA 1
ATOM 624 C C . HIS A 1 87 ? 7.301 5.488 18.844 1 90.75 87 HIS A C 1
ATOM 626 O O . HIS A 1 87 ? 7.117 6.703 18.75 1 90.75 87 HIS A O 1
ATOM 632 N N . SER A 1 88 ? 6.758 4.902 19.891 1 86.94 88 SER A N 1
ATOM 633 C CA . SER A 1 88 ? 5.953 5.438 20.984 1 86.94 88 SER A CA 1
ATOM 634 C C . SER A 1 88 ? 6.699 6.531 21.75 1 86.94 88 SER A C 1
ATOM 636 O O . SER A 1 88 ? 6.094 7.504 22.203 1 86.94 88 SER A O 1
ATOM 638 N N . GLY A 1 89 ? 8.039 6.555 21.781 1 86.62 89 GLY A N 1
ATOM 639 C CA . GLY A 1 89 ? 8.805 7.48 22.609 1 86.62 89 GLY A CA 1
ATOM 640 C C . GLY A 1 89 ? 9.383 8.641 21.812 1 86.62 89 GLY A C 1
ATOM 641 O O . GLY A 1 89 ? 10.211 9.398 22.328 1 86.62 89 GLY A O 1
ATOM 642 N N . GLY A 1 90 ? 8.828 8.828 20.703 1 91.56 90 GLY A N 1
ATOM 643 C CA . GLY A 1 90 ? 9.367 9.898 19.891 1 91.56 90 GLY A CA 1
ATOM 644 C C . GLY A 1 90 ? 8.797 11.258 20.234 1 91.56 90 GLY A C 1
ATOM 645 O O . GLY A 1 90 ? 7.73 11.359 20.844 1 91.56 90 GLY A O 1
ATOM 646 N N . ASP A 1 91 ? 9.609 12.352 19.953 1 94.62 91 ASP A N 1
ATOM 647 C CA . ASP A 1 91 ? 9.125 13.719 20.047 1 94.62 91 ASP A CA 1
ATOM 648 C C . ASP A 1 91 ? 8.172 14.047 18.906 1 94.62 91 ASP A C 1
ATOM 650 O O . ASP A 1 91 ? 8.594 14.164 17.75 1 94.62 91 ASP A O 1
ATOM 654 N N . ARG A 1 92 ? 6.914 14.266 19.281 1 96.88 92 ARG A N 1
ATOM 655 C CA . ARG A 1 92 ? 5.906 14.484 18.25 1 96.88 92 ARG A CA 1
ATOM 656 C C . ARG A 1 92 ? 5.234 15.844 18.422 1 96.88 92 ARG A C 1
ATOM 658 O O . ARG A 1 92 ? 5.125 16.359 19.531 1 96.88 92 ARG A O 1
ATOM 665 N N . PHE A 1 93 ? 4.879 16.422 17.312 1 97.62 93 PHE A N 1
ATOM 666 C CA . PHE A 1 93 ? 4.109 17.656 17.25 1 97.62 93 PHE A CA 1
ATOM 667 C C . PHE A 1 93 ? 4.852 18.781 17.953 1 97.62 93 PHE A C 1
ATOM 669 O O . PHE A 1 93 ? 4.234 19.609 18.625 1 97.62 93 PHE A O 1
ATOM 676 N N . THR A 1 94 ? 6.145 18.781 17.844 1 97 94 THR A N 1
ATOM 677 C CA . THR A 1 94 ? 6.945 19.859 18.406 1 97 94 THR A CA 1
ATOM 678 C C . THR A 1 94 ? 6.855 21.109 17.516 1 97 94 THR A C 1
ATOM 680 O O . THR A 1 94 ? 6.594 21 16.312 1 97 94 THR A O 1
ATOM 683 N N . PRO A 1 95 ? 7.094 22.266 18.125 1 94.69 95 PRO A N 1
ATOM 684 C CA . PRO A 1 95 ? 7.062 23.484 17.312 1 94.69 95 PRO A CA 1
ATOM 685 C C . PRO A 1 95 ? 8.07 23.469 16.172 1 94.69 95 PRO A C 1
ATOM 687 O O . PRO A 1 95 ? 7.793 24 15.094 1 94.69 95 PRO A O 1
ATOM 690 N N . GLU A 1 96 ? 9.203 22.828 16.344 1 95.44 96 GLU A N 1
ATOM 691 C CA . GLU A 1 96 ? 10.281 22.797 15.359 1 95.44 96 GLU A CA 1
ATOM 692 C C . GLU A 1 96 ? 9.891 21.984 14.133 1 95.44 96 GLU A C 1
ATOM 694 O O . GLU A 1 96 ? 10.438 22.172 13.047 1 95.44 96 GLU A O 1
ATOM 699 N N . GLN A 1 97 ? 8.883 21.156 14.281 1 96.81 97 GLN A N 1
ATOM 700 C CA . GLN A 1 97 ? 8.5 20.266 13.203 1 96.81 97 GLN A CA 1
ATOM 701 C C . GLN A 1 97 ? 7.582 20.969 12.203 1 96.81 97 GLN A C 1
ATOM 703 O O . GLN A 1 97 ? 7.395 20.484 11.086 1 96.81 97 GLN A O 1
ATOM 708 N N . GLY A 1 98 ? 6.953 22.078 12.562 1 96.81 98 GLY A N 1
ATOM 709 C CA . GLY A 1 98 ? 6.242 22.906 11.602 1 96.81 98 GLY A CA 1
ATOM 710 C C . GLY A 1 98 ? 4.781 22.531 11.453 1 96.81 98 GLY A C 1
ATOM 711 O O . GLY A 1 98 ? 4.184 22.734 10.398 1 96.81 98 GLY A O 1
ATOM 712 N N . TRP A 1 99 ? 4.148 22.062 12.492 1 98.31 99 TRP A N 1
ATOM 713 C CA . TRP A 1 99 ? 2.756 21.625 12.438 1 98.31 99 TRP A CA 1
ATOM 714 C C . TRP A 1 99 ? 1.813 22.828 12.477 1 98.31 99 TRP A C 1
ATOM 716 O O . TRP A 1 99 ? 2.107 23.844 13.117 1 98.31 99 TRP A O 1
ATOM 726 N N . SER A 1 100 ? 0.77 22.734 11.773 1 98.12 100 SER A N 1
ATOM 727 C CA . SER A 1 100 ? -0.387 23.625 11.844 1 98.12 100 SER A CA 1
ATOM 728 C C . SER A 1 100 ? -1.658 22.859 12.18 1 98.12 100 SER A C 1
ATOM 730 O O . SER A 1 100 ? -1.605 21.656 12.453 1 98.12 100 SER A O 1
ATOM 732 N N . THR A 1 101 ? -2.773 23.531 12.328 1 98.31 101 THR A N 1
ATOM 733 C CA . THR A 1 101 ? -4.051 22.891 12.633 1 98.31 101 THR A CA 1
ATOM 734 C C . THR A 1 101 ? -5.094 23.234 11.578 1 98.31 101 THR A C 1
ATOM 736 O O . THR A 1 101 ? -5.258 24.406 11.219 1 98.31 101 THR A O 1
ATOM 739 N N . LEU A 1 102 ? -5.754 22.25 11.008 1 98.44 102 LEU A N 1
ATOM 740 C CA . LEU A 1 102 ? -6.863 22.5 10.094 1 98.44 102 LEU A CA 1
ATOM 741 C C . LEU A 1 102 ? -8.055 23.109 10.828 1 98.44 102 LEU A C 1
ATOM 743 O O . LEU A 1 102 ? -8.164 22.969 12.047 1 98.44 102 LEU A O 1
ATOM 747 N N . PRO A 1 103 ? -8.938 23.781 10.031 1 97.69 103 PRO A N 1
ATOM 748 C CA . PRO A 1 103 ? -10.148 24.297 10.672 1 97.69 103 PRO A CA 1
ATOM 749 C C . PRO A 1 103 ? -10.938 23.203 11.398 1 97.69 103 PRO A C 1
ATOM 751 O O . PRO A 1 103 ? -11.578 23.484 12.422 1 97.69 103 PRO A O 1
ATOM 754 N N . SER A 1 104 ? -10.852 21.953 10.93 1 96.88 104 SER A N 1
ATOM 755 C CA . SER A 1 104 ? -11.57 20.812 11.516 1 96.88 104 SER A CA 1
ATOM 756 C C . SER A 1 104 ? -10.852 20.297 12.758 1 96.88 104 SER A C 1
ATOM 758 O O . SER A 1 104 ? -11.391 19.469 13.492 1 96.88 104 SER A O 1
ATOM 760 N N . GLY A 1 105 ? -9.672 20.734 13.023 1 97.62 105 GLY A N 1
ATOM 761 C CA . GLY A 1 105 ? -8.992 20.438 14.281 1 97.62 105 GLY A CA 1
ATOM 762 C C . GLY A 1 105 ? -7.781 19.547 14.109 1 97.62 105 GLY A C 1
ATOM 763 O O . GLY A 1 105 ? -6.902 19.516 14.969 1 97.62 105 GLY A O 1
ATOM 764 N N . GLU A 1 106 ? -7.645 18.812 13.016 1 98.44 106 GLU A N 1
ATOM 765 C CA . GLU A 1 106 ? -6.551 17.859 12.844 1 98.44 106 GLU A CA 1
ATOM 766 C C . GLU A 1 106 ? -5.215 18.578 12.664 1 98.44 106 GLU A C 1
ATOM 768 O O . GLU A 1 106 ? -5.148 19.625 12.023 1 98.44 106 GLU A O 1
ATOM 773 N N . PRO A 1 107 ? -4.145 18.031 13.195 1 98.69 107 PRO A N 1
ATOM 774 C CA . PRO A 1 107 ? -2.811 18.531 12.859 1 98.69 107 PRO A CA 1
ATOM 775 C C . PRO A 1 107 ? -2.457 18.312 11.391 1 98.69 107 PRO A C 1
ATOM 777 O O . PRO A 1 107 ? -2.777 17.281 10.82 1 98.69 107 PRO A O 1
ATOM 780 N N . VAL A 1 108 ? -1.835 19.312 10.812 1 98.69 108 VAL A N 1
ATOM 781 C CA . VAL A 1 108 ? -1.423 19.203 9.422 1 98.69 108 VAL A CA 1
ATOM 782 C C . VAL A 1 108 ? -0.003 19.734 9.258 1 98.69 108 VAL A C 1
ATOM 784 O O . VAL A 1 108 ? 0.379 20.703 9.914 1 98.69 108 VAL A O 1
ATOM 787 N N . LEU A 1 109 ? 0.769 19.078 8.484 1 98.25 109 LEU A N 1
ATOM 788 C CA . LEU A 1 109 ? 2.111 19.516 8.109 1 98.25 109 LEU A CA 1
ATOM 789 C C . LEU A 1 109 ? 2.113 20.141 6.727 1 98.25 109 LEU A C 1
ATOM 791 O O . LEU A 1 109 ? 2.139 19.438 5.715 1 98.25 109 LEU A O 1
ATOM 795 N N . PRO A 1 110 ? 2.217 21.469 6.586 1 96.5 110 PRO A N 1
ATOM 796 C CA . PRO A 1 110 ? 2.141 22.125 5.277 1 96.5 110 PRO A CA 1
ATOM 797 C C . PRO A 1 110 ? 3.32 21.781 4.371 1 96.5 110 PRO A C 1
ATOM 799 O O . PRO A 1 110 ? 3.205 21.844 3.146 1 96.5 110 PRO A O 1
ATOM 802 N N . GLY A 1 111 ? 4.395 21.359 4.926 1 96.69 111 GLY A N 1
ATOM 803 C CA . GLY A 1 111 ? 5.594 21.078 4.152 1 96.69 111 GLY A CA 1
ATOM 804 C C . GLY A 1 111 ? 5.613 19.672 3.572 1 96.69 111 GLY A C 1
ATOM 805 O O . GLY A 1 111 ? 6.523 19.328 2.82 1 96.69 111 GLY A O 1
ATOM 806 N N . ALA A 1 112 ? 4.566 18.875 3.904 1 98.31 112 ALA A N 1
ATOM 807 C CA . ALA A 1 112 ? 4.508 17.516 3.342 1 98.31 112 ALA A CA 1
ATOM 808 C C . ALA A 1 112 ? 4.297 17.562 1.83 1 98.31 112 ALA A C 1
ATOM 810 O O . ALA A 1 112 ? 3.785 18.562 1.299 1 98.31 112 ALA A O 1
ATOM 811 N N . VAL A 1 113 ? 4.695 16.531 1.118 1 98.31 113 VAL A N 1
ATOM 812 C CA . VAL A 1 113 ? 4.465 16.422 -0.319 1 98.31 113 VAL A CA 1
ATOM 813 C C . VAL A 1 113 ? 2.982 16.625 -0.622 1 98.31 113 VAL A C 1
ATOM 815 O O . VAL A 1 113 ? 2.623 17.312 -1.575 1 98.31 113 VAL A O 1
ATOM 818 N N . ALA A 1 114 ? 2.162 15.992 0.2 1 98.81 114 ALA A N 1
ATOM 819 C CA . ALA A 1 114 ? 0.714 16.188 0.188 1 98.81 114 ALA A CA 1
ATOM 820 C C . ALA A 1 114 ? 0.1 15.797 1.532 1 98.81 114 ALA A C 1
ATOM 822 O O . ALA A 1 114 ? 0.673 15.008 2.281 1 98.81 114 ALA A O 1
ATOM 823 N N . ALA A 1 115 ? -1.005 16.406 1.84 1 98.94 115 ALA A N 1
ATOM 824 C CA . ALA A 1 115 ? -1.834 16.047 2.99 1 98.94 115 ALA A CA 1
ATOM 825 C C . ALA A 1 115 ? -3.273 15.773 2.562 1 98.94 115 ALA A C 1
ATOM 827 O O . ALA A 1 115 ? -3.877 16.578 1.838 1 98.94 115 ALA A O 1
ATOM 828 N N . LEU A 1 116 ? -3.801 14.68 2.963 1 98.88 116 LEU A N 1
ATOM 829 C CA . LEU A 1 116 ? -5.145 14.227 2.617 1 98.88 116 LEU A CA 1
ATOM 830 C C . LEU A 1 116 ? -6.031 14.172 3.855 1 98.88 116 LEU A C 1
ATOM 832 O O . LEU A 1 116 ? -5.855 13.297 4.711 1 98.88 116 LEU A O 1
ATOM 836 N N . ARG A 1 117 ? -6.938 15.078 4.023 1 98.94 117 ARG A N 1
ATOM 837 C CA . ARG A 1 117 ? -7.945 14.906 5.062 1 98.94 117 ARG A CA 1
ATOM 838 C C . ARG A 1 117 ? -8.977 13.859 4.664 1 98.94 117 ARG A C 1
ATOM 840 O O . ARG A 1 117 ? -9.508 13.891 3.549 1 98.94 117 ARG A O 1
ATOM 847 N N . ALA A 1 118 ? -9.188 12.961 5.559 1 98.75 118 ALA A N 1
ATOM 848 C CA . ALA A 1 118 ? -10.016 11.812 5.191 1 98.75 118 ALA A CA 1
ATOM 849 C C . ALA A 1 118 ? -10.891 11.367 6.359 1 98.75 118 ALA A C 1
ATOM 851 O O . ALA A 1 118 ? -10.562 11.625 7.52 1 98.75 118 ALA A O 1
ATOM 852 N N . ALA A 1 119 ? -11.969 10.742 6.043 1 98.5 119 ALA A N 1
ATOM 853 C CA . ALA A 1 119 ? -12.883 10.164 7.023 1 98.5 119 ALA A CA 1
ATOM 854 C C . ALA A 1 119 ? -12.961 8.648 6.867 1 98.5 119 ALA A C 1
ATOM 856 O O . ALA A 1 119 ? -13.258 8.141 5.785 1 98.5 119 ALA A O 1
ATOM 857 N N . PRO A 1 120 ? -12.656 7.938 7.988 1 97.62 120 PRO A N 1
ATOM 858 C CA . PRO A 1 120 ? -12.766 6.48 7.891 1 97.62 120 PRO A CA 1
ATOM 859 C C . PRO A 1 120 ? -14.156 6.027 7.438 1 97.62 120 PRO A C 1
ATOM 861 O O . PRO A 1 120 ? -15.164 6.543 7.918 1 97.62 120 PRO A O 1
ATOM 864 N N . LEU A 1 121 ? -14.156 5.133 6.465 1 95 121 LEU A N 1
ATOM 865 C CA . LEU A 1 121 ? -15.375 4.586 5.875 1 95 121 LEU A CA 1
ATOM 866 C C . LEU A 1 121 ? -15.57 3.135 6.293 1 95 121 LEU A C 1
ATOM 868 O O . LEU A 1 121 ? -16.672 2.742 6.676 1 95 121 LEU A O 1
ATOM 872 N N . HIS A 1 122 ? -14.539 2.354 6.16 1 95.19 122 HIS A N 1
ATOM 873 C CA . HIS A 1 122 ? -14.523 0.946 6.543 1 95.19 122 HIS A CA 1
ATOM 874 C C . HIS A 1 122 ? -13.32 0.633 7.43 1 95.19 122 HIS A C 1
ATOM 876 O O . HIS A 1 122 ? -12.234 1.174 7.219 1 95.19 122 HIS A O 1
ATOM 882 N N . ARG A 1 123 ? -13.594 -0.167 8.438 1 96.88 123 ARG A N 1
ATOM 883 C CA . ARG A 1 123 ? -12.555 -0.753 9.273 1 96.88 123 ARG A CA 1
ATOM 884 C C . ARG A 1 123 ? -12.641 -2.275 9.273 1 96.88 123 ARG A C 1
ATOM 886 O O . ARG A 1 123 ? -13.656 -2.846 9.68 1 96.88 123 ARG A O 1
ATOM 893 N N . VAL A 1 124 ? -11.641 -2.889 8.805 1 96.5 124 VAL A N 1
ATOM 894 C CA . VAL A 1 124 ? -11.625 -4.344 8.719 1 96.5 124 VAL A CA 1
ATOM 895 C C . VAL A 1 124 ? -10.547 -4.906 9.641 1 96.5 124 VAL A C 1
ATOM 897 O O . VAL A 1 124 ? -9.359 -4.867 9.312 1 96.5 124 VAL A O 1
ATOM 900 N N . PRO A 1 125 ? -10.977 -5.48 10.789 1 95.62 125 PRO A N 1
ATOM 901 C CA . PRO A 1 125 ? -9.977 -6.094 11.672 1 95.62 125 PRO A CA 1
ATOM 902 C C . PRO A 1 125 ? -9.328 -7.332 11.055 1 95.62 125 PRO A C 1
ATOM 904 O O . PRO A 1 125 ? -10.016 -8.148 10.438 1 95.62 125 PRO A O 1
ATOM 907 N N . VAL A 1 126 ? -8.023 -7.449 11.062 1 95.62 126 VAL A N 1
ATOM 908 C CA . VAL A 1 126 ? -7.23 -8.602 10.648 1 95.62 126 VAL A CA 1
ATOM 909 C C . VAL A 1 126 ? -6.172 -8.906 11.711 1 95.62 126 VAL A C 1
ATOM 911 O O . VAL A 1 126 ? -5.102 -8.297 11.719 1 95.62 126 VAL A O 1
ATOM 914 N N . GLY A 1 127 ? -6.406 -9.906 12.602 1 93 127 GLY A N 1
ATOM 915 C CA . GLY A 1 127 ? -5.512 -10.125 13.727 1 93 127 GLY A CA 1
ATOM 916 C C . GLY A 1 127 ? -5.387 -8.914 14.633 1 93 127 GLY A C 1
ATOM 917 O O . GLY A 1 127 ? -6.391 -8.375 15.102 1 93 127 GLY A O 1
ATOM 918 N N . GLU A 1 128 ? -4.133 -8.5 14.812 1 92.44 128 GLU A N 1
ATOM 919 C CA . GLU A 1 128 ? -3.869 -7.363 15.695 1 92.44 128 GLU A CA 1
ATOM 920 C C . GLU A 1 128 ? -3.877 -6.051 14.914 1 92.44 128 GLU A C 1
ATOM 922 O O . GLU A 1 128 ? -3.676 -4.98 15.492 1 92.44 128 GLU A O 1
ATOM 927 N N . SER A 1 129 ? -4.129 -6.188 13.609 1 96.12 129 SER A N 1
ATOM 928 C CA . SER A 1 129 ? -4.152 -4.992 12.773 1 96.12 129 SER A CA 1
ATOM 929 C C . SER A 1 129 ? -5.574 -4.648 12.344 1 96.12 129 SER A C 1
ATOM 931 O O . SER A 1 129 ? -6.492 -5.449 12.516 1 96.12 129 SER A O 1
ATOM 933 N N . THR A 1 130 ? -5.75 -3.436 11.914 1 97.31 130 THR A N 1
ATOM 934 C CA . THR A 1 130 ? -6.988 -2.98 11.289 1 97.31 130 THR A CA 1
ATOM 935 C C . THR A 1 130 ? -6.703 -2.299 9.953 1 97.31 130 THR A C 1
ATOM 937 O O . THR A 1 130 ? -5.895 -1.369 9.883 1 97.31 130 THR A O 1
ATOM 940 N N . LEU A 1 131 ? -7.254 -2.824 8.883 1 98.31 131 LEU A N 1
ATOM 941 C CA . LEU A 1 131 ? -7.23 -2.129 7.598 1 98.31 131 LEU A CA 1
ATOM 942 C C . LEU A 1 131 ? -8.344 -1.087 7.527 1 98.31 131 LEU A C 1
ATOM 944 O O . LEU A 1 131 ? -9.5 -1.392 7.809 1 98.31 131 LEU A O 1
ATOM 948 N N . VAL A 1 132 ? -7.953 0.134 7.195 1 98.5 132 VAL A N 1
ATOM 949 C CA . VAL A 1 132 ? -8.883 1.255 7.117 1 98.5 132 VAL A CA 1
ATOM 950 C C . VAL A 1 132 ? -9.039 1.699 5.668 1 98.5 132 VAL A C 1
ATOM 952 O O . VAL A 1 132 ? -8.055 1.813 4.934 1 98.5 132 VAL A O 1
ATOM 955 N N . ILE A 1 133 ? -10.219 1.798 5.223 1 98.44 133 ILE A N 1
ATOM 956 C CA . ILE A 1 133 ? -10.547 2.543 4.012 1 98.44 133 ILE A CA 1
ATOM 957 C C . ILE A 1 133 ? -11.188 3.879 4.383 1 98.44 133 ILE A C 1
ATOM 959 O O . ILE A 1 133 ? -12.148 3.92 5.156 1 98.44 133 ILE A O 1
ATOM 963 N N . ALA A 1 134 ? -10.648 4.918 3.896 1 98.69 134 ALA A N 1
ATOM 964 C CA . ALA A 1 134 ? -11.133 6.242 4.281 1 98.69 134 ALA A CA 1
ATOM 965 C C . ALA A 1 134 ? -11.5 7.074 3.057 1 98.69 134 ALA A C 1
ATOM 967 O O . ALA A 1 134 ? -10.805 7.023 2.037 1 98.69 134 ALA A O 1
ATOM 968 N N . SER A 1 135 ? -12.609 7.793 3.121 1 98.44 135 SER A N 1
ATOM 969 C CA . SER A 1 135 ? -13 8.766 2.102 1 98.44 135 SER A CA 1
ATOM 970 C C . SER A 1 135 ? -12.148 10.023 2.18 1 98.44 135 SER A C 1
ATOM 972 O O . SER A 1 135 ? -12.016 10.625 3.246 1 98.44 135 SER A O 1
ATOM 974 N N . VAL A 1 136 ? -11.547 10.352 1.052 1 98.75 136 VAL A N 1
ATOM 975 C CA . VAL A 1 136 ? -10.75 11.578 1.028 1 98.75 136 VAL A CA 1
ATOM 976 C C . VAL A 1 136 ? -11.664 12.781 0.849 1 98.75 136 VAL A C 1
ATOM 978 O O . VAL A 1 136 ? -12.422 12.859 -0.125 1 98.75 136 VAL A O 1
ATOM 981 N N . LEU A 1 137 ? -11.547 13.688 1.767 1 98.5 137 LEU A N 1
ATOM 982 C CA . LEU A 1 137 ? -12.414 14.859 1.788 1 98.5 137 LEU A CA 1
ATOM 983 C C . LEU A 1 137 ? -11.727 16.062 1.157 1 98.5 137 LEU A C 1
ATOM 985 O O . LEU A 1 137 ? -12.367 16.891 0.507 1 98.5 137 LEU A O 1
ATOM 989 N N . GLU A 1 138 ? -10.453 16.203 1.421 1 98.56 138 GLU A N 1
ATOM 990 C CA . GLU A 1 138 ? -9.625 17.312 0.931 1 98.56 138 GLU A CA 1
ATOM 991 C C . GLU A 1 138 ? -8.203 16.828 0.63 1 98.56 138 GLU A C 1
ATOM 993 O O . GLU A 1 138 ? -7.684 15.945 1.304 1 98.56 138 GLU A O 1
ATOM 998 N N . VAL A 1 139 ? -7.684 17.453 -0.367 1 98.75 139 VAL A N 1
ATOM 999 C CA . VAL A 1 139 ? -6.285 17.203 -0.702 1 98.75 139 VAL A CA 1
ATOM 1000 C C . VAL A 1 139 ? -5.512 18.516 -0.712 1 98.75 139 VAL A C 1
ATOM 1002 O O . VAL A 1 139 ? -5.895 19.469 -1.401 1 98.75 139 VAL A O 1
ATOM 1005 N N . PHE A 1 140 ? -4.461 18.578 0.058 1 98.56 140 PHE A N 1
ATOM 1006 C CA . PHE A 1 140 ? -3.531 19.703 0.069 1 98.56 140 PHE A CA 1
ATOM 1007 C C . PHE A 1 140 ? -2.201 19.297 -0.562 1 98.56 140 PHE A C 1
ATOM 1009 O O . PHE A 1 140 ? -1.476 18.469 -0.024 1 98.56 140 PHE A O 1
ATOM 1016 N N . HIS A 1 141 ? -1.845 19.906 -1.675 1 98.44 141 HIS A N 1
ATOM 1017 C CA . HIS A 1 141 ? -0.547 19.656 -2.293 1 98.44 141 HIS A CA 1
ATOM 1018 C C . HIS A 1 141 ? 0.533 20.547 -1.685 1 98.44 141 HIS A C 1
ATOM 1020 O O . HIS A 1 141 ? 0.328 21.75 -1.512 1 98.44 141 HIS A O 1
ATOM 1026 N N . GLY A 1 142 ? 1.603 19.953 -1.305 1 97.94 142 GLY A N 1
ATOM 1027 C CA . GLY A 1 142 ? 2.752 20.688 -0.818 1 97.94 142 GLY A CA 1
ATOM 1028 C C . GLY A 1 142 ? 3.846 20.844 -1.857 1 97.94 142 GLY A C 1
ATOM 1029 O O . GLY A 1 142 ? 3.619 20.609 -3.045 1 97.94 142 GLY A O 1
ATOM 1030 N N . PRO A 1 143 ? 5 21.344 -1.407 1 96.25 143 PRO A N 1
ATOM 1031 C CA . PRO A 1 143 ? 6.117 21.547 -2.33 1 96.25 143 PRO A CA 1
ATOM 1032 C C . PRO A 1 143 ? 6.691 20.234 -2.861 1 96.25 143 PRO A C 1
ATOM 1034 O O . PRO A 1 143 ? 6.488 19.188 -2.258 1 96.25 143 PRO A O 1
ATOM 1037 N N . ASP A 1 144 ? 7.379 20.406 -4.023 1 93.62 144 ASP A N 1
ATOM 1038 C CA . ASP A 1 144 ? 8.125 19.266 -4.531 1 93.62 144 ASP A CA 1
ATOM 1039 C C . ASP A 1 144 ? 9.234 18.859 -3.562 1 93.62 144 ASP A C 1
ATOM 1041 O O . ASP A 1 144 ? 9.82 19.703 -2.893 1 93.62 144 ASP A O 1
ATOM 1045 N N . ASP A 1 145 ? 9.406 17.594 -3.533 1 93.31 145 ASP A N 1
ATOM 1046 C CA . ASP A 1 145 ? 10.469 17.031 -2.701 1 93.31 145 ASP A CA 1
ATOM 1047 C C . ASP A 1 145 ? 10.961 15.703 -3.271 1 93.31 145 ASP A C 1
ATOM 1049 O O . ASP A 1 145 ? 10.266 15.062 -4.066 1 93.31 145 ASP A O 1
ATOM 1053 N N . ARG A 1 146 ? 12.234 15.305 -2.902 1 92.25 146 ARG A N 1
ATOM 1054 C CA . ARG A 1 146 ? 12.703 13.969 -3.254 1 92.25 146 ARG A CA 1
ATOM 1055 C C . ARG A 1 146 ? 11.906 12.891 -2.521 1 92.25 146 ARG A C 1
ATOM 1057 O O . ARG A 1 146 ? 11.461 13.102 -1.394 1 92.25 146 ARG A O 1
ATOM 1064 N N . PRO A 1 147 ? 11.727 11.758 -3.209 1 93.12 147 PRO A N 1
ATOM 1065 C CA . PRO A 1 147 ? 10.938 10.703 -2.559 1 93.12 147 PRO A CA 1
ATOM 1066 C C . PRO A 1 147 ? 11.602 10.172 -1.291 1 93.12 147 PRO A C 1
ATOM 1068 O O . PRO A 1 147 ? 12.82 10.016 -1.247 1 93.12 147 PRO A O 1
ATOM 1071 N N . LEU A 1 148 ? 10.875 9.992 -0.254 1 94.88 148 LEU A N 1
ATOM 1072 C CA . LEU A 1 148 ? 11.273 9.25 0.936 1 94.88 148 LEU A CA 1
ATOM 1073 C C . LEU A 1 148 ? 10.766 7.816 0.873 1 94.88 148 LEU A C 1
ATOM 1075 O O . LEU A 1 148 ? 9.562 7.578 0.745 1 94.88 148 LEU A O 1
ATOM 1079 N N . ILE A 1 149 ? 11.688 6.887 0.909 1 96.12 149 ILE A N 1
ATOM 1080 C CA . ILE A 1 149 ? 11.375 5.473 0.724 1 96.12 149 ILE A CA 1
ATOM 1081 C C . ILE A 1 149 ? 11.852 4.676 1.936 1 96.12 149 ILE A C 1
ATOM 1083 O O . ILE A 1 149 ? 12.945 4.91 2.449 1 96.12 149 ILE A O 1
ATOM 1087 N N . HIS A 1 150 ? 10.984 3.824 2.418 1 95.25 150 HIS A N 1
ATOM 1088 C CA . HIS A 1 150 ? 11.352 2.838 3.428 1 95.25 150 HIS A CA 1
ATOM 1089 C C . HIS A 1 150 ? 11.711 1.502 2.785 1 95.25 150 HIS A C 1
AT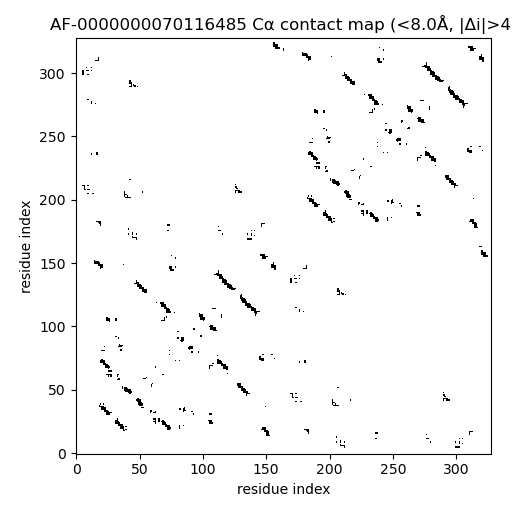OM 1091 O O . HIS A 1 150 ? 10.93 0.951 2.01 1 95.25 150 HIS A O 1
ATOM 1097 N N . HIS A 1 151 ? 12.891 0.971 3.027 1 93.88 151 HIS A N 1
ATOM 1098 C CA . HIS A 1 151 ? 13.375 -0.28 2.453 1 93.88 151 HIS A CA 1
ATOM 1099 C C . HIS A 1 151 ? 14.422 -0.93 3.35 1 93.88 151 HIS A C 1
ATOM 1101 O O . HIS A 1 151 ? 15.391 -0.282 3.746 1 93.88 151 HIS A O 1
ATOM 1107 N N . ALA A 1 152 ? 14.195 -2.193 3.695 1 90.31 152 ALA A N 1
ATOM 1108 C CA . ALA A 1 152 ? 15.141 -2.979 4.488 1 90.31 152 ALA A CA 1
ATOM 1109 C C . ALA A 1 152 ? 15.445 -2.291 5.812 1 90.31 152 ALA A C 1
ATOM 1111 O O . ALA A 1 152 ? 16.609 -2.148 6.191 1 90.31 152 ALA A O 1
ATOM 1112 N N . ARG A 1 153 ? 14.508 -1.73 6.445 1 87.75 153 ARG A N 1
ATOM 1113 C CA . ARG A 1 153 ? 14.555 -1.116 7.77 1 87.75 153 ARG A CA 1
ATOM 1114 C C . ARG A 1 153 ? 15.32 0.201 7.734 1 87.75 153 ARG A C 1
ATOM 1116 O O . ARG A 1 153 ? 15.859 0.641 8.75 1 87.75 153 ARG A O 1
ATOM 1123 N N . LYS A 1 154 ? 15.422 0.706 6.52 1 88.75 154 LYS A N 1
ATOM 1124 C CA . LYS A 1 154 ? 16.109 1.983 6.355 1 88.75 154 LYS A CA 1
ATOM 1125 C C . LYS A 1 154 ? 15.258 2.963 5.547 1 88.75 154 LYS A C 1
ATOM 1127 O O . LYS A 1 154 ? 14.422 2.551 4.746 1 88.75 154 LYS A O 1
ATOM 1132 N N . PHE A 1 155 ? 15.523 4.246 5.848 1 89.88 155 PHE A N 1
ATOM 1133 C CA . PHE A 1 155 ? 14.992 5.285 4.965 1 89.88 155 PHE A CA 1
ATOM 1134 C C . PHE A 1 155 ? 16 5.633 3.877 1 89.88 155 PHE A C 1
ATOM 1136 O O . PHE A 1 155 ? 17.172 5.895 4.168 1 89.88 155 PHE A O 1
ATOM 1143 N N . VAL A 1 156 ? 15.492 5.547 2.686 1 86.88 156 VAL A N 1
ATOM 1144 C CA . VAL A 1 156 ? 16.344 5.816 1.535 1 86.88 156 VAL A CA 1
ATOM 1145 C C . VAL A 1 156 ? 15.641 6.766 0.572 1 86.88 156 VAL A C 1
ATOM 1147 O O . VAL A 1 156 ? 14.508 7.188 0.83 1 86.88 156 VAL A O 1
ATOM 1150 N N . THR A 1 157 ? 16.375 7.246 -0.443 1 88.19 157 THR A N 1
ATOM 1151 C CA . THR A 1 157 ? 15.773 8.078 -1.477 1 88.19 157 THR A CA 1
ATOM 1152 C C . THR A 1 157 ? 16.094 7.539 -2.865 1 88.19 157 THR A C 1
ATOM 1154 O O . THR A 1 157 ? 16.875 6.594 -3.002 1 88.19 157 THR A O 1
ATOM 1157 N N . SER A 1 158 ? 15.219 7.988 -3.83 1 80.75 158 SER A N 1
ATOM 1158 C CA . SER A 1 158 ? 15.453 7.527 -5.195 1 80.75 158 SER A CA 1
ATOM 1159 C C . SER A 1 158 ? 16.406 8.461 -5.938 1 80.75 158 SER A C 1
ATOM 1161 O O . SER A 1 158 ? 16.547 9.633 -5.574 1 80.75 158 SER A O 1
ATOM 1163 N N . THR A 1 159 ? 17.359 7.887 -6.695 1 66.06 159 THR A N 1
ATOM 1164 C CA . THR A 1 159 ? 18.156 8.672 -7.629 1 66.06 159 THR A CA 1
ATOM 1165 C C . THR A 1 159 ? 17.719 8.414 -9.07 1 66.06 159 THR A C 1
ATOM 1167 O O . THR A 1 159 ? 17.391 7.281 -9.43 1 66.06 159 THR A O 1
ATOM 1170 N N . PRO A 1 160 ? 17.375 9.523 -9.859 1 57.72 160 PRO A N 1
ATOM 1171 C CA . PRO A 1 160 ? 17.031 9.297 -11.266 1 57.72 160 PRO A CA 1
ATOM 1172 C C . PRO A 1 160 ? 17.938 8.266 -11.938 1 57.72 160 PRO A C 1
ATOM 1174 O O . PRO A 1 160 ? 19.141 8.25 -11.688 1 57.72 160 PRO A O 1
ATOM 1177 N N . THR A 1 161 ? 17.547 7.129 -11.945 1 52.66 161 THR A N 1
ATOM 1178 C CA . THR A 1 161 ? 18.484 6.266 -12.656 1 52.66 161 THR A CA 1
ATOM 1179 C C . THR A 1 161 ? 18.453 6.559 -14.156 1 52.66 161 THR A C 1
ATOM 1181 O O . THR A 1 161 ? 17.391 6.715 -14.742 1 52.66 161 THR A O 1
ATOM 1184 N N . GLU A 1 162 ? 19.5 7.188 -14.68 1 49.19 162 GLU A N 1
ATOM 1185 C CA . GLU A 1 162 ? 19.688 7.473 -16.109 1 49.19 162 GLU A CA 1
ATOM 1186 C C . GLU A 1 162 ? 18.938 6.465 -16.969 1 49.19 162 GLU A C 1
ATOM 1188 O O . GLU A 1 162 ? 18.453 6.809 -18.047 1 49.19 162 GLU A O 1
ATOM 1193 N N . GLY A 1 163 ? 18.984 5.145 -16.703 1 46.47 163 GLY A N 1
ATOM 1194 C CA . GLY A 1 163 ? 18.766 4.098 -17.688 1 46.47 163 GLY A CA 1
ATOM 1195 C C . GLY A 1 163 ? 17.328 3.584 -17.703 1 46.47 163 GLY A C 1
ATOM 1196 O O . GLY A 1 163 ? 17.062 2.533 -18.297 1 46.47 163 GLY A O 1
ATOM 1197 N N . PHE A 1 164 ? 16.516 4.184 -16.812 1 44.44 164 PHE A N 1
ATOM 1198 C CA . PHE A 1 164 ? 15.203 3.65 -17.172 1 44.44 164 PHE A CA 1
ATOM 1199 C C . PHE A 1 164 ? 14.609 4.418 -18.359 1 44.44 164 PHE A C 1
ATOM 1201 O O . PHE A 1 164 ? 14.852 5.617 -18.5 1 44.44 164 PHE A O 1
ATOM 1208 N N . MET B 1 1 ? -24.25 18.188 -8.625 1 31.06 1 MET B N 1
ATOM 1209 C CA . MET B 1 1 ? -23.438 17.438 -7.672 1 31.06 1 MET B CA 1
ATOM 1210 C C . MET B 1 1 ? -21.953 17.594 -8.008 1 31.06 1 MET B C 1
ATOM 1212 O O . MET B 1 1 ? -21.5 17.141 -9.062 1 31.06 1 MET B O 1
ATOM 1216 N N . GLN B 1 2 ? -21.25 18.703 -7.875 1 38.56 2 GLN B N 1
ATOM 1217 C CA . GLN B 1 2 ? -20.016 19.297 -8.367 1 38.56 2 GLN B CA 1
ATOM 1218 C C . GLN B 1 2 ? -18.891 18.266 -8.445 1 38.56 2 GLN B C 1
ATOM 1220 O O . GLN B 1 2 ? -18.578 17.609 -7.453 1 38.56 2 GLN B O 1
ATOM 1225 N N . GLU B 1 3 ? -18.719 17.234 -9.336 1 45.84 3 GLU B N 1
ATOM 1226 C CA . GLU B 1 3 ? -17.812 16.188 -9.805 1 45.84 3 GLU B CA 1
ATOM 1227 C C . GLU B 1 3 ? -16.422 16.359 -9.211 1 45.84 3 GLU B C 1
ATOM 1229 O O . GLU B 1 3 ? -15.703 17.297 -9.562 1 45.84 3 GLU B O 1
ATOM 1234 N N . SER B 1 4 ? -16.156 16.312 -7.684 1 61.84 4 SER B N 1
ATOM 1235 C CA . SER B 1 4 ? -15.32 16.984 -6.691 1 61.84 4 SER B CA 1
ATOM 1236 C C . SER B 1 4 ? -13.836 16.844 -7.031 1 61.84 4 SER B C 1
ATOM 1238 O O . SER B 1 4 ? -13.445 15.898 -7.73 1 61.84 4 SER B O 1
ATOM 1240 N N . GLY B 1 5 ? -13.102 17.938 -7.594 1 91.38 5 GLY B N 1
ATOM 1241 C CA . GLY B 1 5 ? -11.703 18.25 -7.801 1 91.38 5 GLY B CA 1
ATOM 1242 C C . GLY B 1 5 ? -10.773 17.5 -6.863 1 91.38 5 GLY B C 1
ATOM 1243 O O . GLY B 1 5 ? -9.562 17.484 -7.062 1 91.38 5 GLY B O 1
ATOM 1244 N N . VAL B 1 6 ? -11.555 16.719 -6.031 1 97.06 6 VAL B N 1
ATOM 1245 C CA . VAL B 1 6 ? -10.766 16.016 -5.016 1 97.06 6 VAL B CA 1
ATOM 1246 C C . VAL B 1 6 ? -10.109 14.789 -5.625 1 97.06 6 VAL B C 1
ATOM 1248 O O . VAL B 1 6 ? -8.945 14.492 -5.336 1 97.06 6 VAL B O 1
ATOM 1251 N N . GLY B 1 7 ? -10.859 14.055 -6.488 1 97.25 7 GLY B N 1
ATOM 1252 C CA . GLY B 1 7 ? -10.312 12.875 -7.145 1 97.25 7 GLY B CA 1
ATOM 1253 C C . GLY B 1 7 ? -9.07 13.164 -7.961 1 97.25 7 GLY B C 1
ATOM 1254 O O . GLY B 1 7 ? -8.078 12.438 -7.875 1 97.25 7 GLY B O 1
ATOM 1255 N N . GLU B 1 8 ? -9.18 14.211 -8.727 1 97.06 8 GLU B N 1
ATOM 1256 C CA . GLU B 1 8 ? -8.039 14.602 -9.547 1 97.06 8 GLU B CA 1
ATOM 1257 C C . GLU B 1 8 ? -6.855 15.023 -8.68 1 97.06 8 GLU B C 1
ATOM 1259 O O . GLU B 1 8 ? -5.707 14.703 -8.992 1 97.06 8 GLU B O 1
ATOM 1264 N N . ARG B 1 9 ? -7.137 15.695 -7.605 1 98.19 9 ARG B N 1
ATOM 1265 C CA . ARG B 1 9 ? -6.074 16.109 -6.699 1 98.19 9 ARG B CA 1
ATOM 1266 C C . ARG B 1 9 ? -5.449 14.922 -5.992 1 98.19 9 ARG B C 1
ATOM 1268 O O . ARG B 1 9 ? -4.238 14.898 -5.75 1 98.19 9 ARG B O 1
ATOM 1275 N N . LEU B 1 10 ? -6.297 13.953 -5.691 1 98.44 10 LEU B N 1
ATOM 1276 C CA . LEU B 1 10 ? -5.785 12.719 -5.094 1 98.44 10 LEU B CA 1
ATOM 1277 C C . LEU B 1 10 ? -4.844 12 -6.051 1 98.44 10 LEU B C 1
ATOM 1279 O O . LEU B 1 10 ? -3.756 11.578 -5.656 1 98.44 10 LEU B O 1
ATOM 1283 N N . ARG B 1 11 ? -5.297 11.969 -7.328 1 97 11 ARG B N 1
ATOM 1284 C CA . ARG B 1 11 ? -4.453 11.359 -8.352 1 97 11 ARG B CA 1
ATOM 1285 C C . ARG B 1 11 ? -3.096 12.055 -8.422 1 97 11 ARG B C 1
ATOM 1287 O O . ARG B 1 11 ? -2.057 11.391 -8.492 1 97 11 ARG B O 1
ATOM 1294 N N . GLY B 1 12 ? -3.074 13.344 -8.375 1 97.62 12 GLY B N 1
ATOM 1295 C CA . GLY B 1 12 ? -1.843 14.117 -8.406 1 97.62 12 GLY B CA 1
ATOM 1296 C C . GLY B 1 12 ? -0.961 13.891 -7.191 1 97.62 12 GLY B C 1
ATOM 1297 O O . GLY B 1 12 ? 0.265 13.844 -7.312 1 97.62 12 GLY B O 1
ATOM 1298 N N . ALA B 1 13 ? -1.551 13.742 -6.039 1 98.44 13 ALA B N 1
ATOM 1299 C CA . ALA B 1 13 ? -0.799 13.484 -4.812 1 98.44 13 ALA B CA 1
ATOM 1300 C C . ALA B 1 13 ? -0.073 12.148 -4.883 1 98.44 13 ALA B C 1
ATOM 1302 O O . ALA B 1 13 ? 1.121 12.062 -4.59 1 98.44 13 ALA B O 1
ATOM 1303 N N . PHE B 1 14 ? -0.785 11.141 -5.402 1 97.81 14 PHE B N 1
ATOM 1304 C CA . PHE B 1 14 ? -0.192 9.812 -5.398 1 97.81 14 PHE B CA 1
ATOM 1305 C C . PHE B 1 14 ? 0.767 9.641 -6.57 1 97.81 14 PHE B C 1
ATOM 1307 O O . PHE B 1 14 ? 1.583 8.711 -6.582 1 97.81 14 PHE B O 1
ATOM 1314 N N . ARG B 1 15 ? 0.673 10.531 -7.59 1 96.62 15 ARG B N 1
ATOM 1315 C CA . ARG B 1 15 ? 1.717 10.547 -8.609 1 96.62 15 ARG B CA 1
ATOM 1316 C C . ARG B 1 15 ? 3.074 10.883 -8 1 96.62 15 ARG B C 1
ATOM 1318 O O . ARG B 1 15 ? 4.109 10.43 -8.492 1 96.62 15 ARG B O 1
ATOM 1325 N N . ARG B 1 16 ? 3.059 11.539 -6.879 1 96.38 16 ARG B N 1
ATOM 1326 C CA . ARG B 1 16 ? 4.289 11.992 -6.242 1 96.38 16 ARG B CA 1
ATOM 1327 C C . ARG B 1 16 ? 4.672 11.078 -5.078 1 96.38 16 ARG B C 1
ATOM 1329 O O . ARG B 1 16 ? 5.605 11.375 -4.332 1 96.38 16 ARG B O 1
ATOM 1336 N N . TYR B 1 17 ? 3.947 10.047 -4.852 1 97.06 17 TYR B N 1
ATOM 1337 C CA . TYR B 1 17 ? 4.18 9.086 -3.775 1 97.06 17 TYR B CA 1
ATOM 1338 C C . TYR B 1 17 ? 4.828 7.816 -4.309 1 97.06 17 TYR B C 1
ATOM 1340 O O . TYR B 1 17 ? 4.234 7.098 -5.117 1 97.06 17 TYR B O 1
ATOM 1348 N N . PRO B 1 18 ? 6.07 7.504 -3.879 1 96.81 18 PRO B N 1
ATOM 1349 C CA . PRO B 1 18 ? 6.746 6.309 -4.387 1 96.81 18 PRO B CA 1
ATOM 1350 C C . PRO B 1 18 ? 6.16 5.016 -3.822 1 96.81 18 PRO B C 1
ATOM 1352 O O . PRO B 1 18 ? 5.781 4.965 -2.65 1 96.81 18 PRO B O 1
ATOM 1355 N N . THR B 1 19 ? 6.117 4.004 -4.625 1 97.56 19 THR B N 1
ATOM 1356 C CA . THR B 1 19 ? 5.637 2.693 -4.203 1 97.56 19 THR B CA 1
ATOM 1357 C C . THR B 1 19 ? 6.527 1.587 -4.758 1 97.56 19 THR B C 1
ATOM 1359 O O . THR B 1 19 ? 7.18 1.764 -5.789 1 97.56 19 THR B O 1
ATOM 1362 N N . GLY B 1 20 ? 6.586 0.447 -4.055 1 97.62 20 GLY B N 1
ATOM 1363 C CA . GLY B 1 20 ? 7.086 -0.765 -4.684 1 97.62 20 GLY B CA 1
ATOM 1364 C C . GLY B 1 20 ? 6.211 -1.25 -5.824 1 97.62 20 GLY B C 1
ATOM 1365 O O . GLY B 1 20 ? 5.113 -0.736 -6.035 1 97.62 20 GLY B O 1
ATOM 1366 N N . VAL B 1 21 ? 6.773 -2.201 -6.578 1 98.06 21 VAL B N 1
ATOM 1367 C CA . VAL B 1 21 ? 6.074 -2.734 -7.742 1 98.06 21 VAL B CA 1
ATOM 1368 C C . VAL B 1 21 ? 5.863 -4.238 -7.574 1 98.06 21 VAL B C 1
ATOM 1370 O O . VAL B 1 21 ? 6.773 -4.957 -7.16 1 98.06 21 VAL B O 1
ATOM 1373 N N . ALA B 1 22 ? 4.66 -4.664 -7.883 1 98.81 22 ALA B N 1
ATOM 1374 C CA . ALA B 1 22 ? 4.316 -6.082 -7.848 1 98.81 22 ALA B CA 1
ATOM 1375 C C . ALA B 1 22 ? 3.578 -6.5 -9.117 1 98.81 22 ALA B C 1
ATOM 1377 O O . ALA B 1 22 ? 3.057 -5.656 -9.844 1 98.81 22 ALA B O 1
ATOM 1378 N N . VAL B 1 23 ? 3.574 -7.75 -9.414 1 98.69 23 VAL B N 1
ATOM 1379 C CA . VAL B 1 23 ? 2.678 -8.383 -10.375 1 98.69 23 VAL B CA 1
ATOM 1380 C C . VAL B 1 23 ? 1.825 -9.438 -9.672 1 98.69 23 VAL B C 1
ATOM 1382 O O . VAL B 1 23 ? 2.348 -10.273 -8.938 1 98.69 23 VAL B O 1
ATOM 1385 N N . ILE B 1 24 ? 0.576 -9.359 -9.828 1 98.81 24 ILE B N 1
ATOM 1386 C CA . ILE B 1 24 ? -0.355 -10.328 -9.25 1 98.81 24 ILE B CA 1
ATOM 1387 C C . ILE B 1 24 ? -0.906 -11.234 -10.352 1 98.81 24 ILE B C 1
ATOM 1389 O O . ILE B 1 24 ? -1.351 -10.75 -11.398 1 98.81 24 ILE B O 1
ATOM 1393 N N . THR B 1 25 ? -0.838 -12.555 -10.141 1 98.62 25 THR B N 1
ATOM 1394 C CA . THR B 1 25 ? -1.247 -13.508 -11.172 1 98.62 25 THR B CA 1
ATOM 1395 C C . THR B 1 25 ? -2.258 -14.5 -10.609 1 98.62 25 THR B C 1
ATOM 1397 O O . THR B 1 25 ? -2.299 -14.742 -9.398 1 98.62 25 THR B O 1
ATOM 1400 N N . ALA B 1 26 ? -3.018 -15.047 -11.422 1 98.5 26 ALA B N 1
ATOM 1401 C CA . ALA B 1 26 ? -3.951 -16.125 -11.117 1 98.5 26 ALA B CA 1
ATOM 1402 C C . ALA B 1 26 ? -4.195 -17 -12.344 1 98.5 26 ALA B C 1
ATOM 1404 O O . ALA B 1 26 ? -3.848 -16.625 -13.469 1 98.5 26 ALA B O 1
ATOM 1405 N N . LEU B 1 27 ? -4.672 -18.188 -12 1 98 27 LEU B N 1
ATOM 1406 C CA . LEU B 1 27 ? -5.172 -19.047 -13.078 1 98 27 LEU B CA 1
ATOM 1407 C C . LEU B 1 27 ? -6.648 -18.766 -13.344 1 98 27 LEU B C 1
ATOM 1409 O O . LEU B 1 27 ? -7.477 -18.875 -12.438 1 98 27 LEU B O 1
ATOM 1413 N N . GLY B 1 28 ? -6.949 -18.359 -14.609 1 96.38 28 GLY B N 1
ATOM 1414 C CA . GLY B 1 28 ? -8.328 -18.188 -15.031 1 96.38 28 GLY B CA 1
ATOM 1415 C C . GLY B 1 28 ? -8.844 -19.344 -15.883 1 96.38 28 GLY B C 1
ATOM 1416 O O . GLY B 1 28 ? -8.086 -20.25 -16.234 1 96.38 28 GLY B O 1
ATOM 1417 N N . PRO B 1 29 ? -10.133 -19.281 -16.141 1 95.5 29 PRO B N 1
ATOM 1418 C CA . PRO B 1 29 ? -10.734 -20.344 -16.953 1 95.5 29 PRO B CA 1
ATOM 1419 C C . PRO B 1 29 ? -10.125 -20.438 -18.344 1 95.5 29 PRO B C 1
ATOM 1421 O O . PRO B 1 29 ? -10.078 -21.531 -18.922 1 95.5 29 PRO B O 1
ATOM 1424 N N . ASP B 1 30 ? -9.664 -19.344 -18.938 1 95.69 30 ASP B N 1
ATOM 1425 C CA . ASP B 1 30 ? -9.125 -19.328 -20.297 1 95.69 30 ASP B CA 1
ATOM 1426 C C . ASP B 1 30 ? -7.598 -19.234 -20.281 1 95.69 30 ASP B C 1
ATOM 1428 O O . ASP B 1 30 ? -6.977 -18.922 -21.297 1 95.69 30 ASP B O 1
ATOM 1432 N N . GLY B 1 31 ? -7.062 -19.438 -19.141 1 96.31 31 GLY B N 1
ATOM 1433 C CA . GLY B 1 31 ? -5.617 -19.328 -19 1 96.31 31 GLY B CA 1
ATOM 1434 C C . GLY B 1 31 ? -5.184 -18.328 -17.938 1 96.31 31 GLY B C 1
ATOM 1435 O O . GLY B 1 31 ? -6.023 -17.734 -17.266 1 96.31 31 GLY B O 1
ATOM 1436 N N . PRO B 1 32 ? -3.857 -18.219 -17.812 1 97.38 32 PRO B N 1
ATOM 1437 C CA . PRO B 1 32 ? -3.354 -17.328 -16.766 1 97.38 32 PRO B CA 1
ATOM 1438 C C . PRO B 1 32 ? -3.641 -15.859 -17.062 1 97.38 32 PRO B C 1
ATOM 1440 O O . PRO B 1 32 ? -3.668 -15.445 -18.219 1 97.38 32 PRO B O 1
ATOM 1443 N N . VAL B 1 33 ? -3.867 -15.086 -16.031 1 97.06 33 VAL B N 1
ATOM 1444 C CA . VAL B 1 33 ? -4.023 -13.641 -16.094 1 97.06 33 VAL B CA 1
ATOM 1445 C C . VAL B 1 33 ? -3.086 -12.977 -15.078 1 97.06 33 VAL B C 1
ATOM 1447 O O . VAL B 1 33 ? -2.621 -13.617 -14.141 1 97.06 33 VAL B O 1
ATOM 1450 N N . GLY B 1 34 ? -2.795 -11.75 -15.289 1 97.69 34 GLY B N 1
ATOM 1451 C CA . GLY B 1 34 ? -1.984 -10.984 -14.352 1 97.69 34 GLY B CA 1
ATOM 1452 C C . GLY B 1 34 ? -2.014 -9.492 -14.617 1 97.69 34 GLY B C 1
ATOM 1453 O O . GLY B 1 34 ? -2.363 -9.055 -15.711 1 97.69 34 GLY B O 1
ATOM 1454 N N . LEU B 1 35 ? -1.636 -8.75 -13.688 1 97.81 35 LEU B N 1
ATOM 1455 C CA . LEU B 1 35 ? -1.549 -7.297 -13.812 1 97.81 35 LEU B CA 1
ATOM 1456 C C . LEU B 1 35 ? -0.488 -6.734 -12.867 1 97.81 35 LEU B C 1
ATOM 1458 O O . LEU B 1 35 ? -0.211 -7.316 -11.82 1 97.81 35 LEU B O 1
ATOM 1462 N N . THR B 1 36 ? 0.087 -5.633 -13.25 1 97.62 36 THR B N 1
ATOM 1463 C CA . THR B 1 36 ? 0.977 -4.871 -12.375 1 97.62 36 THR B CA 1
ATOM 1464 C C . THR B 1 36 ? 0.18 -4.102 -11.328 1 97.62 36 THR B C 1
ATOM 1466 O O . THR B 1 36 ? -0.887 -3.559 -11.625 1 97.62 36 THR B O 1
ATOM 1469 N N . ALA B 1 37 ? 0.655 -4.105 -10.117 1 97.38 37 ALA B N 1
ATOM 1470 C CA . ALA B 1 37 ? 0.029 -3.391 -9.008 1 97.38 37 ALA B CA 1
ATOM 1471 C C . ALA B 1 37 ? 1.068 -2.635 -8.188 1 97.38 37 ALA B C 1
ATOM 1473 O O . ALA B 1 37 ? 2.189 -3.115 -8 1 97.38 37 ALA B O 1
ATOM 1474 N N . SER B 1 38 ? 0.68 -1.483 -7.641 1 97.38 38 SER B N 1
ATOM 1475 C CA . SER B 1 38 ? 1.541 -0.697 -6.762 1 97.38 38 SER B CA 1
ATOM 1476 C C . SER B 1 38 ? 0.875 -0.449 -5.414 1 97.38 38 SER B C 1
ATOM 1478 O O . SER B 1 38 ? 1.386 0.317 -4.594 1 97.38 38 SER B O 1
ATOM 1480 N N . SER B 1 39 ? -0.238 -1.045 -5.195 1 98.06 39 SER B N 1
ATOM 1481 C CA . SER B 1 39 ? -1.027 -0.81 -3.99 1 98.06 39 SER B CA 1
ATOM 1482 C C . SER B 1 39 ? -0.799 -1.907 -2.957 1 98.06 39 SER B C 1
ATOM 1484 O O . SER B 1 39 ? -1.517 -1.984 -1.958 1 98.06 39 SER B O 1
ATOM 1486 N N . VAL B 1 40 ? 0.139 -2.781 -3.137 1 98.75 40 VAL B N 1
ATOM 1487 C CA . VAL B 1 40 ? 0.337 -3.959 -2.299 1 98.75 40 VAL B CA 1
ATOM 1488 C C . VAL B 1 40 ? 0.895 -3.537 -0.94 1 98.75 40 VAL B C 1
ATOM 1490 O O . VAL B 1 40 ? 1.813 -2.719 -0.866 1 98.75 40 VAL B O 1
ATOM 1493 N N . ALA B 1 41 ? 0.312 -4.09 0.113 1 98.62 41 ALA B N 1
ATO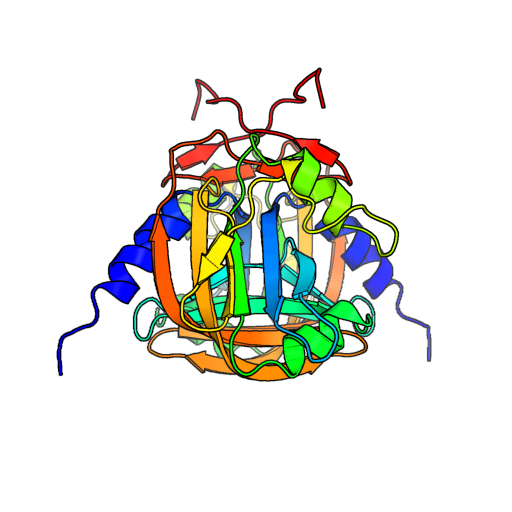M 1494 C CA . ALA B 1 41 ? 0.793 -3.824 1.467 1 98.62 41 ALA B CA 1
ATOM 1495 C C . ALA B 1 41 ? 0.617 -5.047 2.361 1 98.62 41 ALA B C 1
ATOM 1497 O O . ALA B 1 41 ? -0.33 -5.816 2.189 1 98.62 41 ALA B O 1
ATOM 1498 N N . SER B 1 42 ? 1.543 -5.242 3.25 1 97.88 42 SER B N 1
ATOM 1499 C CA . SER B 1 42 ? 1.333 -6.199 4.332 1 97.88 42 SER B CA 1
ATOM 1500 C C . SER B 1 42 ? 0.341 -5.664 5.359 1 97.88 42 SER B C 1
ATOM 1502 O O . SER B 1 42 ? 0.458 -4.52 5.805 1 97.88 42 SER B O 1
ATOM 1504 N N . VAL B 1 43 ? -0.638 -6.48 5.738 1 97.56 43 VAL B N 1
ATOM 1505 C CA . VAL B 1 43 ? -1.671 -6.035 6.668 1 97.56 43 VAL B CA 1
ATOM 1506 C C . VAL B 1 43 ? -1.395 -6.609 8.055 1 97.56 43 VAL B C 1
ATOM 1508 O O . VAL B 1 43 ? -1.562 -5.914 9.062 1 97.56 43 VAL B O 1
ATOM 1511 N N . SER B 1 44 ? -1.031 -7.852 8.07 1 96.69 44 SER B N 1
ATOM 1512 C CA . SER B 1 44 ? -0.833 -8.562 9.328 1 96.69 44 SER B CA 1
ATOM 1513 C C . SER B 1 44 ? 0.151 -9.719 9.164 1 96.69 44 SER B C 1
ATOM 1515 O O . SER B 1 44 ? 0.182 -10.367 8.117 1 96.69 44 SER B O 1
ATOM 1517 N N . VAL B 1 45 ? 0.896 -9.969 10.188 1 96.12 45 VAL B N 1
ATOM 1518 C CA . VAL B 1 45 ? 1.819 -11.102 10.18 1 96.12 45 VAL B CA 1
ATOM 1519 C C . VAL B 1 45 ? 1.177 -12.297 10.883 1 96.12 45 VAL B C 1
ATOM 1521 O O . VAL B 1 45 ? 1.553 -13.445 10.633 1 96.12 45 VAL B O 1
ATOM 1524 N N . ASP B 1 46 ? 0.235 -11.914 11.742 1 94.31 46 ASP B N 1
ATOM 1525 C CA . ASP B 1 46 ? -0.503 -12.953 12.453 1 94.31 46 ASP B CA 1
ATOM 1526 C C . ASP B 1 46 ? -1.969 -12.562 12.633 1 94.31 46 ASP B C 1
ATOM 1528 O O . ASP B 1 46 ? -2.305 -11.781 13.523 1 94.31 46 ASP B O 1
ATOM 1532 N N . PRO B 1 47 ? -2.854 -13.375 11.875 1 96.5 47 PRO B N 1
ATOM 1533 C CA . PRO B 1 47 ? -2.584 -14.219 10.711 1 96.5 47 PRO B CA 1
ATOM 1534 C C . PRO B 1 47 ? -1.933 -13.461 9.562 1 96.5 47 PRO B C 1
ATOM 1536 O O . PRO B 1 47 ? -2.109 -12.242 9.445 1 96.5 47 PRO B O 1
ATOM 1539 N N . PRO B 1 48 ? -1.152 -14.148 8.742 1 98.19 48 PRO B N 1
ATOM 1540 C CA . PRO B 1 48 ? -0.492 -13.469 7.633 1 98.19 48 PRO B CA 1
ATOM 1541 C C . PRO B 1 48 ? -1.472 -13.031 6.543 1 98.19 48 PRO B C 1
ATOM 1543 O O . PRO B 1 48 ? -2.219 -13.859 6.016 1 98.19 48 PRO B O 1
ATOM 1546 N N . ALA B 1 49 ? -1.438 -11.742 6.215 1 98.62 49 ALA B N 1
ATOM 1547 C CA . ALA B 1 49 ? -2.387 -11.195 5.25 1 98.62 49 ALA B CA 1
ATOM 1548 C C . ALA B 1 49 ? -1.771 -10.031 4.477 1 98.62 49 ALA B C 1
ATOM 1550 O O . ALA B 1 49 ? -0.939 -9.289 5.008 1 98.62 49 ALA B O 1
ATOM 1551 N N . VAL B 1 50 ? -2.168 -9.922 3.234 1 98.81 50 VAL B N 1
ATOM 1552 C CA . VAL B 1 50 ? -1.773 -8.828 2.363 1 98.81 50 VAL B CA 1
ATOM 1553 C C . VAL B 1 50 ? -3.016 -8.148 1.79 1 98.81 50 VAL B C 1
ATOM 1555 O O . VAL B 1 50 ? -4.102 -8.734 1.781 1 98.81 50 VAL B O 1
ATOM 1558 N N . SER B 1 51 ? -2.842 -6.91 1.363 1 98.81 51 SER B N 1
ATOM 1559 C CA . SER B 1 51 ? -3.926 -6.207 0.688 1 98.81 51 SER B CA 1
ATOM 1560 C C . SER B 1 51 ? -3.449 -5.578 -0.617 1 98.81 51 SER B C 1
ATOM 1562 O O . SER B 1 51 ? -2.252 -5.352 -0.802 1 98.81 51 SER B O 1
ATOM 1564 N N . PHE B 1 52 ? -4.363 -5.363 -1.52 1 98.69 52 PHE B N 1
ATOM 1565 C CA . PHE B 1 52 ? -4.176 -4.629 -2.766 1 98.69 52 PHE B CA 1
ATOM 1566 C C . PHE B 1 52 ? -5.52 -4.191 -3.34 1 98.69 52 PHE B C 1
ATOM 1568 O O . PHE B 1 52 ? -6.566 -4.695 -2.936 1 98.69 52 PHE B O 1
ATOM 1575 N N . SER B 1 53 ? -5.438 -3.264 -4.234 1 98.19 53 SER B N 1
ATOM 1576 C CA . SER B 1 53 ? -6.645 -2.836 -4.934 1 98.19 53 SER B CA 1
ATOM 1577 C C . SER B 1 53 ? -6.508 -3.033 -6.438 1 98.19 53 SER B C 1
ATOM 1579 O O . SER B 1 53 ? -5.406 -2.939 -6.984 1 98.19 53 SER B O 1
ATOM 1581 N N . VAL B 1 54 ? -7.602 -3.367 -7.055 1 96.75 54 VAL B N 1
ATOM 1582 C CA . VAL B 1 54 ? -7.617 -3.529 -8.508 1 96.75 54 VAL B CA 1
ATOM 1583 C C . VAL B 1 54 ? -8.805 -2.773 -9.102 1 96.75 54 VAL B C 1
ATOM 1585 O O . VAL B 1 54 ? -9.844 -2.627 -8.445 1 96.75 54 VAL B O 1
ATOM 1588 N N . MET B 1 55 ? -8.586 -2.309 -10.297 1 92.69 55 MET B N 1
ATOM 1589 C CA . MET B 1 55 ? -9.664 -1.671 -11.055 1 92.69 55 MET B CA 1
ATOM 1590 C C . MET B 1 55 ? -10.469 -2.707 -11.836 1 92.69 55 MET B C 1
ATOM 1592 O O . MET B 1 55 ? -10.039 -3.855 -11.969 1 92.69 55 MET B O 1
ATOM 1596 N N . GLY B 1 56 ? -11.57 -2.307 -12.352 1 87.88 56 GLY B N 1
ATOM 1597 C CA . GLY B 1 56 ? -12.523 -3.197 -13 1 87.88 56 GLY B CA 1
ATOM 1598 C C . GLY B 1 56 ? -12.109 -3.598 -14.406 1 87.88 56 GLY B C 1
ATOM 1599 O O . GLY B 1 56 ? -12.875 -3.436 -15.352 1 87.88 56 GLY B O 1
ATOM 1600 N N . THR B 1 57 ? -10.945 -4.125 -14.602 1 88.31 57 THR B N 1
ATOM 1601 C CA . THR B 1 57 ? -10.492 -4.676 -15.875 1 88.31 57 THR B CA 1
ATOM 1602 C C . THR B 1 57 ? -10.828 -6.164 -15.96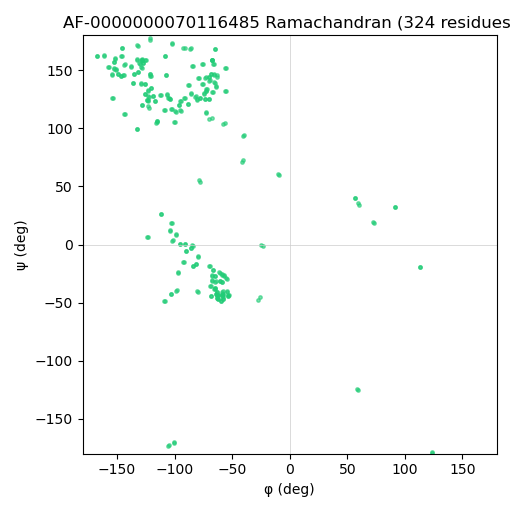9 1 88.31 57 THR B C 1
ATOM 1604 O O . THR B 1 57 ? -11.281 -6.766 -14.992 1 88.31 57 THR B O 1
ATOM 1607 N N . ARG B 1 58 ? -10.68 -6.707 -17.125 1 87.75 58 ARG B N 1
ATOM 1608 C CA . ARG B 1 58 ? -10.906 -8.133 -17.312 1 87.75 58 ARG B CA 1
ATOM 1609 C C . ARG B 1 58 ? -9.984 -8.969 -16.438 1 87.75 58 ARG B C 1
ATOM 1611 O O . ARG B 1 58 ? -10.43 -9.898 -15.766 1 87.75 58 ARG B O 1
ATOM 1618 N N . SER B 1 59 ? -8.688 -8.625 -16.469 1 90.44 59 SER B N 1
ATOM 1619 C CA . SER B 1 59 ? -7.734 -9.352 -15.625 1 90.44 59 SER B CA 1
ATOM 1620 C C . SER B 1 59 ? -8.117 -9.258 -14.148 1 90.44 59 SER B C 1
ATOM 1622 O O . SER B 1 59 ? -8.023 -10.242 -13.414 1 90.44 59 SER B O 1
ATOM 1624 N N . ALA B 1 60 ? -8.547 -8.094 -13.758 1 93.31 60 ALA B N 1
ATOM 1625 C CA . ALA B 1 60 ? -8.945 -7.898 -12.359 1 93.31 60 ALA B CA 1
ATOM 1626 C C . ALA B 1 60 ? -10.133 -8.789 -12 1 93.31 60 ALA B C 1
ATOM 1628 O O . ALA B 1 60 ? -10.156 -9.383 -10.914 1 93.31 60 ALA B O 1
ATOM 1629 N N . ARG B 1 61 ? -11.094 -8.914 -12.875 1 93.44 61 ARG B N 1
ATOM 1630 C CA . ARG B 1 61 ? -12.273 -9.734 -12.617 1 93.44 61 ARG B CA 1
ATOM 1631 C C . ARG B 1 61 ? -11.891 -11.203 -12.438 1 93.44 61 ARG B C 1
ATOM 1633 O O . ARG B 1 61 ? -12.398 -11.875 -11.539 1 93.44 61 ARG B O 1
ATOM 1640 N N . VAL B 1 62 ? -11.055 -11.656 -13.328 1 94.81 62 VAL B N 1
ATOM 1641 C CA . VAL B 1 62 ? -10.602 -13.039 -13.25 1 94.81 62 VAL B CA 1
ATOM 1642 C C . VAL B 1 62 ? -9.836 -13.258 -11.945 1 94.81 62 VAL B C 1
ATOM 1644 O O . VAL B 1 62 ? -10.023 -14.273 -11.266 1 94.81 62 VAL B O 1
ATOM 1647 N N . LEU B 1 63 ? -8.961 -12.312 -11.594 1 95.38 63 LEU B N 1
ATOM 1648 C CA . LEU B 1 63 ? -8.188 -12.367 -10.359 1 95.38 63 LEU B CA 1
ATOM 1649 C C . LEU B 1 63 ? -9.109 -12.438 -9.148 1 95.38 63 LEU B C 1
ATOM 1651 O O . LEU B 1 63 ? -8.898 -13.25 -8.242 1 95.38 63 LEU B O 1
ATOM 1655 N N . LEU B 1 64 ? -10.141 -11.609 -9.141 1 95.25 64 LEU B N 1
ATOM 1656 C CA . LEU B 1 64 ? -11.062 -11.492 -8.016 1 95.25 64 LEU B CA 1
ATOM 1657 C C . LEU B 1 64 ? -11.883 -12.773 -7.848 1 95.25 64 LEU B C 1
ATOM 1659 O O . LEU B 1 64 ? -12.281 -13.117 -6.73 1 95.25 64 LEU B O 1
ATOM 1663 N N . ASP B 1 65 ? -12.078 -13.5 -8.914 1 95.69 65 ASP B N 1
ATOM 1664 C CA . ASP B 1 65 ? -12.914 -14.695 -8.891 1 95.69 65 ASP B CA 1
ATOM 1665 C C . ASP B 1 65 ? -12.086 -15.945 -8.609 1 95.69 65 ASP B C 1
ATOM 1667 O O . ASP B 1 65 ? -12.633 -17.016 -8.328 1 95.69 65 ASP B O 1
ATOM 1671 N N . ALA B 1 66 ? -10.773 -15.82 -8.734 1 97.31 66 ALA B N 1
ATOM 1672 C CA . ALA B 1 66 ? -9.891 -16.969 -8.539 1 97.31 66 ALA B CA 1
ATOM 1673 C C . ALA B 1 66 ? -9.852 -17.391 -7.078 1 97.31 66 ALA B C 1
ATOM 1675 O O . ALA B 1 66 ? -9.883 -16.547 -6.176 1 97.31 66 ALA B O 1
ATOM 1676 N N . PRO B 1 67 ? -9.82 -18.734 -6.805 1 97.31 67 PRO B N 1
ATOM 1677 C CA . PRO B 1 67 ? -9.742 -19.203 -5.418 1 97.31 67 PRO B CA 1
ATOM 1678 C C . PRO B 1 67 ? -8.445 -18.797 -4.73 1 97.31 67 PRO B C 1
ATOM 1680 O O . PRO B 1 67 ? -8.398 -18.672 -3.504 1 97.31 67 PRO B O 1
ATOM 1683 N N . SER B 1 68 ? -7.367 -18.703 -5.512 1 98.5 68 SER B N 1
ATOM 1684 C CA . SER B 1 68 ? -6.082 -18.234 -5.008 1 98.5 68 SER B CA 1
ATOM 1685 C C . SER B 1 68 ? -5.32 -17.453 -6.082 1 98.5 68 SER B C 1
ATOM 1687 O O . SER B 1 68 ? -5.672 -17.516 -7.262 1 98.5 68 SER B O 1
ATOM 1689 N N . LEU B 1 69 ? -4.367 -16.703 -5.695 1 98.75 69 LEU B N 1
ATOM 1690 C CA . LEU B 1 69 ? -3.533 -15.867 -6.559 1 98.75 69 LEU B CA 1
ATOM 1691 C C . LEU B 1 69 ? -2.107 -15.789 -6.02 1 98.75 69 LEU B C 1
ATOM 1693 O O . LEU B 1 69 ? -1.819 -16.281 -4.934 1 98.75 69 LEU B O 1
ATOM 1697 N N . VAL B 1 70 ? -1.222 -15.258 -6.832 1 98.94 70 VAL B N 1
ATOM 1698 C CA . VAL B 1 70 ? 0.157 -15.062 -6.395 1 98.94 70 VAL B CA 1
ATOM 1699 C C . VAL B 1 70 ? 0.543 -13.594 -6.539 1 98.94 70 VAL B C 1
ATOM 1701 O O . VAL B 1 70 ? 0.384 -13.008 -7.609 1 98.94 70 VAL B O 1
ATOM 1704 N N . VAL B 1 71 ? 0.99 -12.969 -5.469 1 98.94 71 VAL B N 1
ATOM 1705 C CA . VAL B 1 71 ? 1.545 -11.625 -5.469 1 98.94 71 VAL B CA 1
ATOM 1706 C C . VAL B 1 71 ? 3.066 -11.688 -5.57 1 98.94 71 VAL B C 1
ATOM 1708 O O 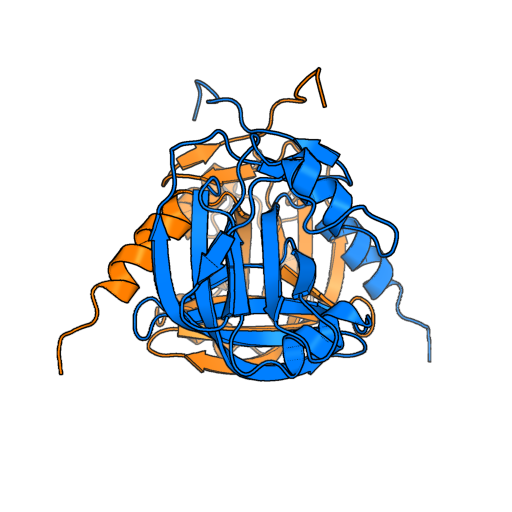. VAL B 1 71 ? 3.736 -12.195 -4.668 1 98.94 71 VAL B O 1
ATOM 1711 N N . HIS B 1 72 ? 3.629 -11.195 -6.625 1 98.94 72 HIS B N 1
ATOM 1712 C CA . HIS B 1 72 ? 5.074 -11.156 -6.82 1 98.94 72 HIS B CA 1
ATOM 1713 C C . HIS B 1 72 ? 5.633 -9.773 -6.488 1 98.94 72 HIS B C 1
ATOM 1715 O O . HIS B 1 72 ? 5.277 -8.789 -7.129 1 98.94 72 HIS B O 1
ATOM 1721 N N . LEU B 1 73 ? 6.453 -9.68 -5.445 1 98.88 73 LEU B N 1
ATOM 1722 C CA . LEU B 1 73 ? 7.227 -8.469 -5.199 1 98.88 73 LEU B CA 1
ATOM 1723 C C . LEU B 1 73 ? 8.438 -8.398 -6.125 1 98.88 73 LEU B C 1
ATOM 1725 O O . LEU B 1 73 ? 9.266 -9.312 -6.133 1 98.88 73 LEU B O 1
ATOM 1729 N N . LEU B 1 74 ? 8.578 -7.277 -6.875 1 98.25 74 LEU B N 1
ATOM 1730 C CA . LEU B 1 74 ? 9.539 -7.254 -7.969 1 98.25 74 LEU B CA 1
ATOM 1731 C C . LEU B 1 74 ? 10.75 -6.395 -7.617 1 98.25 74 LEU B C 1
ATOM 1733 O O . LEU B 1 74 ? 10.625 -5.426 -6.859 1 98.25 74 LEU B O 1
ATOM 1737 N N . GLY B 1 75 ? 11.891 -6.836 -8.133 1 96.38 75 GLY B N 1
ATOM 1738 C CA . GLY B 1 75 ? 13.07 -5.992 -8.234 1 96.38 75 GLY B CA 1
ATOM 1739 C C . GLY B 1 75 ? 13.344 -5.523 -9.656 1 96.38 75 GLY B C 1
ATOM 1740 O O . GLY B 1 75 ? 12.539 -5.758 -10.555 1 96.38 75 GLY B O 1
ATOM 1741 N N . VAL B 1 76 ? 14.445 -4.887 -9.859 1 94.44 76 VAL B N 1
ATOM 1742 C CA . VAL B 1 76 ? 14.773 -4.246 -11.125 1 94.44 76 VAL B CA 1
ATOM 1743 C C . VAL B 1 76 ? 14.906 -5.305 -12.219 1 94.44 76 VAL B C 1
ATOM 1745 O O . VAL B 1 76 ? 14.625 -5.039 -13.391 1 94.44 76 VAL B O 1
ATOM 1748 N N . ARG B 1 77 ? 15.258 -6.504 -11.891 1 94.75 77 ARG B N 1
ATOM 1749 C CA . ARG B 1 77 ? 15.43 -7.598 -12.836 1 94.75 77 ARG B CA 1
ATOM 1750 C C . ARG B 1 77 ? 14.148 -7.832 -13.633 1 94.75 77 ARG B C 1
ATOM 1752 O O . ARG B 1 77 ? 14.195 -8.266 -14.789 1 94.75 77 ARG B O 1
ATOM 1759 N N . HIS B 1 78 ? 13.055 -7.492 -13.039 1 96.75 78 HIS B N 1
ATOM 1760 C CA . HIS B 1 78 ? 11.789 -7.789 -13.695 1 96.75 78 HIS B CA 1
ATOM 1761 C C . HIS B 1 78 ? 11.086 -6.512 -14.148 1 96.75 78 HIS B C 1
ATOM 1763 O O . HIS B 1 78 ? 9.859 -6.465 -14.211 1 96.75 78 HIS B O 1
ATOM 1769 N N . LEU B 1 79 ? 11.859 -5.461 -14.398 1 95.94 79 LEU B N 1
ATOM 1770 C CA . LEU B 1 79 ? 11.312 -4.211 -14.922 1 95.94 79 LEU B CA 1
ATOM 1771 C C . LEU B 1 79 ? 10.492 -4.461 -16.188 1 95.94 79 LEU B C 1
ATOM 1773 O O . LEU B 1 79 ? 9.398 -3.91 -16.328 1 95.94 79 LEU B O 1
ATOM 1777 N N . GLY B 1 80 ? 11.016 -5.309 -17.125 1 96.12 80 GLY B N 1
ATOM 1778 C CA . GLY B 1 80 ? 10.297 -5.629 -18.344 1 96.12 80 GLY B CA 1
ATOM 1779 C C . GLY B 1 80 ? 8.945 -6.262 -18.094 1 96.12 80 GLY B C 1
ATOM 1780 O O . GLY B 1 80 ? 7.957 -5.898 -18.734 1 96.12 80 GLY B O 1
ATOM 1781 N N . VAL B 1 81 ? 8.891 -7.184 -17.172 1 97.69 81 VAL B N 1
ATOM 1782 C CA . VAL B 1 81 ? 7.637 -7.84 -16.812 1 97.69 81 VAL B CA 1
ATOM 1783 C C . VAL B 1 81 ? 6.656 -6.809 -16.25 1 97.69 81 VAL B C 1
ATOM 1785 O O . VAL B 1 81 ? 5.488 -6.777 -16.656 1 97.69 81 VAL B O 1
ATOM 1788 N N . ALA B 1 82 ? 7.141 -5.973 -15.336 1 97.44 82 ALA B N 1
ATOM 1789 C CA . ALA B 1 82 ? 6.293 -4.938 -14.75 1 97.44 82 ALA B CA 1
ATOM 1790 C C . ALA B 1 82 ? 5.652 -4.074 -15.836 1 97.44 82 ALA B C 1
ATOM 1792 O O . ALA B 1 82 ? 4.465 -3.756 -15.758 1 97.44 82 ALA B O 1
ATOM 1793 N N . ARG B 1 83 ? 6.398 -3.736 -16.859 1 96.31 83 ARG B N 1
ATOM 1794 C CA . ARG B 1 83 ? 5.922 -2.887 -17.938 1 96.31 83 ARG B CA 1
ATOM 1795 C C . ARG B 1 83 ? 4.855 -3.598 -18.766 1 96.31 83 ARG B C 1
ATOM 1797 O O . ARG B 1 83 ? 3.822 -3.01 -19.094 1 96.31 83 ARG B O 1
ATOM 1804 N N . GLU B 1 84 ? 5.105 -4.855 -19.078 1 96.94 84 GLU B N 1
ATOM 1805 C CA . GLU B 1 84 ? 4.203 -5.605 -19.938 1 96.94 84 GLU B CA 1
ATOM 1806 C C . GLU B 1 84 ? 2.863 -5.859 -19.25 1 96.94 84 GLU B C 1
ATOM 1808 O O . GLU B 1 84 ? 1.819 -5.895 -19.891 1 96.94 84 GLU B O 1
ATOM 1813 N N . PHE B 1 85 ? 2.846 -5.984 -17.969 1 97.12 85 PHE B N 1
ATOM 1814 C CA . PHE B 1 85 ? 1.636 -6.332 -17.234 1 97.12 85 PHE B CA 1
ATOM 1815 C C . PHE B 1 85 ? 0.872 -5.078 -16.828 1 97.12 85 PHE B C 1
ATOM 1817 O O . PHE B 1 85 ? -0.222 -5.168 -16.266 1 97.12 85 PHE B O 1
ATOM 1824 N N . ALA B 1 86 ? 1.436 -3.893 -17.078 1 94.75 86 ALA B N 1
ATOM 1825 C CA . ALA B 1 86 ? 0.833 -2.639 -16.625 1 94.75 86 ALA B CA 1
ATOM 1826 C C . ALA B 1 86 ? -0.213 -2.146 -17.625 1 94.75 86 ALA B C 1
ATOM 1828 O O . ALA B 1 86 ? -0.903 -1.156 -17.375 1 94.75 86 ALA B O 1
ATOM 1829 N N . HIS B 1 87 ? -0.415 -2.928 -18.781 1 90.88 87 HIS B N 1
ATOM 1830 C CA . HIS B 1 87 ? -1.4 -2.498 -19.766 1 90.88 87 HIS B CA 1
ATOM 1831 C C . HIS B 1 87 ? -1.999 -3.693 -20.5 1 90.88 87 HIS B C 1
ATOM 1833 O O . HIS B 1 87 ? -1.405 -4.773 -20.531 1 90.88 87 HIS B O 1
ATOM 1839 N N . SER B 1 88 ? -3.238 -3.707 -21 1 86.81 88 SER B N 1
ATOM 1840 C CA . SER B 1 88 ? -4.039 -4.777 -21.578 1 86.81 88 SER B CA 1
ATOM 1841 C C . SER B 1 88 ? -3.348 -5.387 -22.797 1 86.81 88 SER B C 1
ATOM 1843 O O . SER B 1 88 ? -3.436 -6.598 -23.016 1 86.81 88 SER B O 1
ATOM 1845 N N . GLY B 1 89 ? -2.477 -4.684 -23.516 1 86.69 89 GLY B N 1
ATOM 1846 C CA . GLY B 1 89 ? -1.897 -5.16 -24.766 1 86.69 89 GLY B CA 1
ATOM 1847 C C . GLY B 1 89 ? -0.468 -5.645 -24.609 1 86.69 89 GLY B C 1
ATOM 1848 O O . GLY B 1 89 ? 0.216 -5.902 -25.609 1 86.69 89 GLY B O 1
ATOM 1849 N N . GLY B 1 90 ? -0.131 -5.906 -23.422 1 91.81 90 GLY B N 1
ATOM 1850 C CA . GLY B 1 90 ? 1.242 -6.336 -23.203 1 91.81 90 GLY B CA 1
ATOM 1851 C C . GLY B 1 90 ? 1.447 -7.82 -23.438 1 91.81 90 GLY B C 1
ATOM 1852 O O . GLY B 1 90 ? 0.491 -8.602 -23.391 1 91.81 90 GLY B O 1
ATOM 1853 N N . ASP B 1 91 ? 2.715 -8.203 -23.812 1 94.75 91 ASP B N 1
ATOM 1854 C CA . ASP B 1 91 ? 3.115 -9.609 -23.875 1 94.75 91 ASP B CA 1
ATOM 1855 C C . ASP B 1 91 ? 3.273 -10.195 -22.484 1 94.75 91 ASP B C 1
ATOM 1857 O O . ASP B 1 91 ? 4.203 -9.836 -21.75 1 94.75 91 ASP B O 1
ATOM 1861 N N . ARG B 1 92 ? 2.391 -11.141 -22.188 1 96.94 92 ARG B N 1
ATOM 1862 C CA . ARG B 1 92 ? 2.389 -11.695 -20.828 1 96.94 92 ARG B CA 1
ATOM 1863 C C . ARG B 1 92 ? 2.617 -13.203 -20.859 1 96.94 92 ARG B C 1
ATOM 1865 O O . ARG B 1 92 ? 2.246 -13.875 -21.828 1 96.94 92 ARG B O 1
ATOM 1872 N N . PHE B 1 93 ? 3.287 -13.68 -19.844 1 97.62 93 PHE B N 1
ATOM 1873 C CA . PHE B 1 93 ? 3.5 -15.102 -19.609 1 97.62 93 PHE B CA 1
ATOM 1874 C C . PHE B 1 93 ? 4.25 -15.734 -20.766 1 97.62 93 PHE B C 1
ATOM 1876 O O . PHE B 1 93 ? 3.959 -16.875 -21.156 1 97.62 93 PHE B O 1
ATOM 1883 N N . THR B 1 94 ? 5.137 -14.992 -21.359 1 97.06 94 THR B N 1
ATOM 1884 C CA . THR B 1 94 ? 5.969 -15.531 -22.422 1 97.06 94 THR B CA 1
ATOM 1885 C C . THR B 1 94 ? 7.055 -16.438 -21.859 1 97.06 94 THR B C 1
ATOM 1887 O O . THR B 1 94 ? 7.453 -16.297 -20.703 1 97.06 94 THR B O 1
ATOM 1890 N N . PRO B 1 95 ? 7.535 -17.359 -22.688 1 94.81 95 PRO B N 1
ATOM 1891 C CA . PRO B 1 95 ? 8.609 -18.234 -22.219 1 94.81 95 PRO B CA 1
ATOM 1892 C C . PRO B 1 95 ? 9.852 -17.453 -21.781 1 94.81 95 PRO B C 1
ATOM 1894 O O . PRO B 1 95 ? 10.523 -17.844 -20.812 1 94.81 95 PRO B O 1
ATOM 1897 N N . GLU B 1 96 ? 10.141 -16.344 -22.391 1 95.5 96 GLU B N 1
ATOM 1898 C CA . GLU B 1 96 ? 11.336 -15.547 -22.125 1 95.5 96 GLU B CA 1
ATOM 1899 C C . GLU B 1 96 ? 11.258 -14.875 -20.75 1 95.5 96 GLU B C 1
ATOM 1901 O O . GLU B 1 96 ? 12.289 -14.531 -20.156 1 95.5 96 GLU B O 1
ATOM 1906 N N . GLN B 1 97 ? 10.086 -14.789 -20.219 1 96.88 97 GLN B N 1
ATOM 1907 C CA . GLN B 1 97 ? 9.898 -14.078 -18.969 1 96.88 97 GLN B CA 1
ATOM 1908 C C . GLN B 1 97 ? 10.211 -14.977 -17.766 1 96.88 97 GLN B C 1
ATOM 1910 O O . GLN B 1 97 ? 10.391 -14.484 -16.656 1 96.88 97 GLN B O 1
ATOM 1915 N N . GLY B 1 98 ? 10.227 -16.297 -17.922 1 96.81 98 GLY B N 1
ATOM 1916 C CA . GLY B 1 98 ? 10.719 -17.188 -16.891 1 96.81 98 GLY B CA 1
ATOM 1917 C C . GLY B 1 98 ? 9.633 -17.672 -15.945 1 96.81 98 GLY B C 1
ATOM 1918 O O . GLY B 1 98 ? 9.914 -17.984 -14.781 1 96.81 98 GLY B O 1
ATOM 1919 N N . TRP B 1 99 ? 8.43 -17.844 -16.406 1 98.31 99 TRP B N 1
ATOM 1920 C CA . TRP B 1 99 ? 7.305 -18.25 -15.562 1 98.31 99 TRP B CA 1
ATOM 1921 C C . TRP B 1 99 ? 7.336 -19.75 -15.312 1 98.31 99 TRP B C 1
ATOM 1923 O O . TRP B 1 99 ? 7.758 -20.531 -16.172 1 98.31 99 TRP B O 1
ATOM 1933 N N . SER B 1 100 ? 6.973 -20.125 -14.164 1 98.12 100 SER B N 1
ATOM 1934 C CA . SER B 1 100 ? 6.672 -21.5 -13.773 1 98.12 100 SER B CA 1
ATOM 1935 C C . SER B 1 100 ? 5.246 -21.641 -13.258 1 98.12 100 SER B C 1
ATOM 1937 O O . SER B 1 100 ? 4.477 -20.672 -13.297 1 98.12 100 SER B O 1
ATOM 1939 N N . THR B 1 101 ? 4.809 -22.828 -12.938 1 98.31 101 THR B N 1
ATOM 1940 C CA . THR B 1 101 ? 3.465 -23.078 -12.422 1 98.31 101 THR B CA 1
ATOM 1941 C C . THR B 1 101 ? 3.527 -23.75 -11.055 1 98.31 101 THR B C 1
ATOM 1943 O O . THR B 1 101 ? 4.25 -24.734 -10.867 1 98.31 101 THR B O 1
ATOM 1946 N N . LEU B 1 102 ? 2.846 -23.203 -10.055 1 98.44 102 LEU B N 1
ATOM 1947 C CA . LEU B 1 102 ? 2.74 -23.859 -8.758 1 98.44 102 LEU B CA 1
ATOM 1948 C C . LEU B 1 102 ? 1.916 -25.141 -8.852 1 98.44 102 LEU B C 1
ATOM 1950 O O . LEU B 1 102 ? 1.137 -25.312 -9.797 1 98.44 102 LEU B O 1
ATOM 1954 N N . PRO B 1 103 ? 2.133 -26.031 -7.852 1 97.62 103 PRO B N 1
ATOM 1955 C CA . PRO B 1 103 ? 1.294 -27.234 -7.84 1 97.62 103 PRO B CA 1
ATOM 1956 C C . PRO B 1 103 ? -0.198 -26.922 -7.852 1 97.62 103 PRO B C 1
ATOM 1958 O O . PRO B 1 103 ? -0.992 -27.672 -8.414 1 97.62 103 PRO B O 1
ATOM 1961 N N . SER B 1 104 ? -0.595 -25.766 -7.277 1 96.88 104 SER B N 1
ATOM 1962 C CA . SER B 1 104 ? -1.989 -25.344 -7.203 1 96.88 104 SER B CA 1
ATOM 1963 C C . SER B 1 104 ? -2.457 -24.734 -8.523 1 96.88 104 SER B C 1
ATOM 1965 O O . SER B 1 104 ? -3.648 -24.484 -8.711 1 96.88 104 SER B O 1
ATOM 1967 N N . GLY B 1 105 ? -1.595 -24.484 -9.438 1 97.62 105 GLY B N 1
ATOM 1968 C CA . GLY B 1 105 ? -1.967 -24.094 -10.789 1 97.62 105 GLY B CA 1
ATOM 1969 C 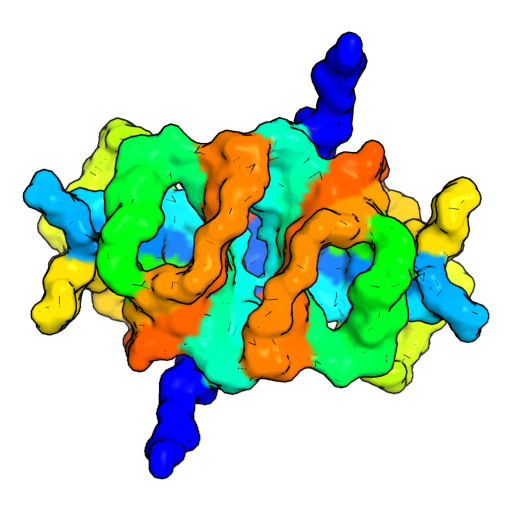C . GLY B 1 105 ? -1.576 -22.672 -11.125 1 97.62 105 GLY B C 1
ATOM 1970 O O . GLY B 1 105 ? -1.471 -22.312 -12.305 1 97.62 105 GLY B O 1
ATOM 1971 N N . GLU B 1 106 ? -1.324 -21.797 -10.164 1 98.44 106 GLU B N 1
ATOM 1972 C CA . GLU B 1 106 ? -1.048 -20.391 -10.422 1 98.44 106 GLU B CA 1
ATOM 1973 C C . GLU B 1 106 ? 0.311 -20.203 -11.094 1 98.44 106 GLU B C 1
ATOM 1975 O O . GLU B 1 106 ? 1.268 -20.906 -10.773 1 98.44 106 GLU B O 1
ATOM 1980 N N . PRO B 1 107 ? 0.424 -19.25 -12 1 98.69 107 PRO B N 1
ATOM 1981 C CA . PRO B 1 107 ? 1.748 -18.875 -12.492 1 98.69 107 PRO B CA 1
ATOM 1982 C C . PRO B 1 107 ? 2.625 -18.25 -11.406 1 98.69 107 PRO B C 1
ATOM 1984 O O . PRO B 1 107 ? 2.133 -17.469 -10.578 1 98.69 107 PRO B O 1
ATOM 1987 N N . VAL B 1 108 ? 3.881 -18.609 -11.422 1 98.69 108 VAL B N 1
ATOM 1988 C CA . VAL B 1 108 ? 4.816 -18.047 -10.445 1 98.69 108 VAL B CA 1
ATOM 1989 C C . VAL B 1 108 ? 6.121 -17.672 -11.141 1 98.69 108 VAL B C 1
ATOM 1991 O O . VAL B 1 108 ? 6.566 -18.375 -12.062 1 98.69 108 VAL B O 1
ATOM 1994 N N . LEU B 1 109 ? 6.668 -16.562 -10.789 1 98.25 109 LEU B N 1
ATOM 1995 C CA . LEU B 1 109 ? 7.977 -16.109 -11.242 1 98.25 109 LEU B CA 1
ATOM 1996 C C . LEU B 1 109 ? 9.047 -16.391 -10.188 1 98.25 109 LEU B C 1
ATOM 1998 O O . LEU B 1 109 ? 9.188 -15.625 -9.234 1 98.25 109 LEU B O 1
ATOM 2002 N N . PRO B 1 110 ? 9.914 -17.391 -10.367 1 96.5 110 PRO B N 1
ATOM 2003 C CA . PRO B 1 110 ? 10.906 -17.734 -9.336 1 96.5 110 PRO B CA 1
ATOM 2004 C C . PRO B 1 110 ? 11.945 -16.641 -9.125 1 96.5 110 PRO B C 1
ATOM 2006 O O . PRO B 1 110 ? 12.539 -16.547 -8.055 1 96.5 110 PRO B O 1
ATOM 2009 N N . GLY B 1 111 ? 12.125 -15.805 -10.086 1 96.69 111 GLY B N 1
ATOM 2010 C CA . GLY B 1 111 ? 13.148 -14.781 -10.008 1 96.69 111 GLY B CA 1
ATOM 2011 C C . GLY B 1 111 ? 12.688 -13.523 -9.289 1 96.69 111 GLY B C 1
ATOM 2012 O O . GLY B 1 111 ? 13.469 -12.602 -9.078 1 96.69 111 GLY B O 1
ATOM 2013 N N . ALA B 1 112 ? 11.391 -13.5 -8.891 1 98.31 112 ALA B N 1
ATOM 2014 C CA . ALA B 1 112 ? 10.898 -12.336 -8.148 1 98.31 112 ALA B CA 1
ATOM 2015 C C . ALA B 1 112 ? 11.57 -12.227 -6.789 1 98.31 112 ALA B C 1
ATOM 2017 O O . ALA B 1 112 ? 12.062 -13.219 -6.25 1 98.31 112 ALA B O 1
ATOM 2018 N N . VAL B 1 113 ? 11.625 -11.039 -6.223 1 98.38 113 VAL B N 1
ATOM 2019 C CA . VAL B 1 113 ? 12.164 -10.828 -4.883 1 98.38 113 VAL B CA 1
ATOM 2020 C C . VAL B 1 113 ? 11.461 -11.758 -3.893 1 98.38 113 VAL B C 1
ATOM 2022 O O . VAL B 1 113 ? 12.109 -12.352 -3.027 1 98.38 113 VAL B O 1
ATOM 2025 N N . ALA B 1 114 ? 10.156 -11.836 -4.043 1 98.81 114 ALA B N 1
ATOM 2026 C CA . ALA B 1 114 ? 9.328 -12.789 -3.314 1 98.81 114 ALA B CA 1
ATOM 2027 C C . ALA B 1 114 ? 8.016 -13.055 -4.051 1 98.81 114 ALA B C 1
ATOM 2029 O O . ALA B 1 114 ? 7.562 -12.219 -4.84 1 98.81 114 ALA B O 1
ATOM 2030 N N . ALA B 1 115 ? 7.473 -14.211 -3.836 1 98.94 115 ALA B N 1
ATOM 2031 C CA . ALA B 1 115 ? 6.141 -14.578 -4.305 1 98.94 115 ALA B CA 1
ATOM 2032 C C . ALA B 1 115 ? 5.27 -15.078 -3.154 1 98.94 115 ALA B C 1
ATOM 2034 O O . ALA B 1 115 ? 5.695 -15.93 -2.371 1 98.94 115 ALA B O 1
ATOM 2035 N N . LEU B 1 116 ? 4.113 -14.547 -3.029 1 98.88 116 LEU B N 1
ATOM 2036 C CA . LEU B 1 116 ? 3.166 -14.859 -1.965 1 98.88 116 LEU B CA 1
ATOM 2037 C C . LEU B 1 116 ? 1.912 -15.516 -2.531 1 98.88 116 LEU B C 1
ATOM 2039 O O . LEU B 1 116 ? 1.104 -14.859 -3.191 1 98.88 116 LEU B O 1
ATOM 2043 N N . ARG B 1 117 ? 1.735 -16.797 -2.35 1 98.94 117 ARG B N 1
ATOM 2044 C CA . ARG B 1 117 ? 0.444 -17.391 -2.668 1 98.94 117 ARG B CA 1
ATOM 2045 C C . ARG B 1 117 ? -0.601 -17.031 -1.615 1 98.94 117 ARG B C 1
ATOM 2047 O O . ARG B 1 117 ? -0.349 -17.156 -0.415 1 98.94 117 ARG B O 1
ATOM 2054 N N . ALA B 1 118 ? -1.702 -16.578 -2.107 1 98.75 118 ALA B N 1
ATOM 2055 C CA . ALA B 1 118 ? -2.682 -16.031 -1.172 1 98.75 118 ALA B CA 1
ATOM 2056 C C . ALA B 1 118 ? -4.105 -16.359 -1.618 1 98.75 118 ALA B C 1
ATOM 2058 O O . ALA B 1 118 ? -4.355 -16.578 -2.807 1 98.75 118 ALA B O 1
ATOM 2059 N N . ALA B 1 119 ? -4.988 -16.391 -0.681 1 98.5 119 ALA B N 1
ATOM 2060 C CA . ALA B 1 119 ? -6.414 -16.594 -0.928 1 98.5 119 ALA B CA 1
ATOM 2061 C C . ALA B 1 119 ? -7.223 -15.383 -0.496 1 98.5 119 ALA B C 1
ATOM 2063 O O . ALA B 1 119 ? -7.137 -14.945 0.654 1 98.5 119 ALA B O 1
ATOM 2064 N N . PRO B 1 120 ? -8 -14.828 -1.473 1 97.69 120 PRO B N 1
ATOM 2065 C CA . PRO B 1 120 ? -8.828 -13.688 -1.08 1 97.69 120 PRO B CA 1
ATOM 2066 C C . PRO B 1 120 ? -9.75 -14.008 0.099 1 97.69 120 PRO B C 1
ATOM 2068 O O . PRO B 1 120 ? -10.375 -15.07 0.132 1 97.69 120 PRO B O 1
ATOM 2071 N N . LEU B 1 121 ? -9.75 -13.109 1.064 1 95 121 LEU B N 1
ATOM 2072 C CA . LEU B 1 121 ? -10.539 -13.234 2.285 1 95 121 LEU B CA 1
ATOM 2073 C C . LEU B 1 121 ? -11.688 -12.234 2.295 1 95 121 LEU B C 1
ATOM 2075 O O . LEU B 1 121 ? -12.82 -12.586 2.617 1 95 121 LEU B O 1
ATOM 2079 N N . HIS B 1 122 ? -11.375 -11 2.004 1 95.25 122 HIS B N 1
ATOM 2080 C CA . HIS B 1 122 ? -12.336 -9.906 1.92 1 95.25 122 HIS B CA 1
ATOM 2081 C C . HIS B 1 122 ? -12.188 -9.141 0.61 1 95.25 122 HIS B C 1
ATOM 2083 O O . HIS B 1 122 ? -11.078 -8.945 0.125 1 95.25 122 HIS B O 1
ATOM 2089 N N . ARG B 1 123 ? -13.336 -8.82 0.058 1 96.88 123 ARG B N 1
ATOM 2090 C CA . ARG B 1 123 ? -13.414 -7.91 -1.081 1 96.88 123 ARG B CA 1
ATOM 2091 C C . ARG B 1 123 ? -14.312 -6.715 -0.766 1 96.88 123 ARG B C 1
ATOM 2093 O O . ARG B 1 123 ? -15.492 -6.883 -0.467 1 96.88 123 ARG B O 1
ATOM 2100 N N . VAL B 1 124 ? -13.758 -5.578 -0.807 1 96.5 124 VAL B N 1
ATOM 2101 C CA . VAL B 1 124 ? -14.508 -4.367 -0.491 1 96.5 124 VAL B CA 1
ATOM 2102 C C . VAL B 1 124 ? -14.594 -3.475 -1.729 1 96.5 124 VAL B C 1
ATOM 2104 O O . VAL B 1 124 ? -13.625 -2.793 -2.078 1 96.5 124 VAL B O 1
ATOM 2107 N N . PRO B 1 125 ? -15.781 -3.453 -2.363 1 95.56 125 PRO B N 1
ATOM 2108 C CA . PRO B 1 125 ? -15.93 -2.557 -3.512 1 95.56 125 PRO B CA 1
ATOM 2109 C C . PRO B 1 125 ? -15.875 -1.082 -3.121 1 95.56 125 PRO B C 1
ATOM 2111 O O . PRO B 1 125 ? -16.469 -0.687 -2.111 1 95.56 125 PRO B O 1
ATOM 2114 N N . VAL B 1 126 ? -15.086 -0.267 -3.789 1 95.62 126 VAL B N 1
ATOM 2115 C CA . VAL B 1 126 ? -14.992 1.184 -3.654 1 95.62 126 VAL B CA 1
ATOM 2116 C C . VAL B 1 126 ? -15.016 1.833 -5.035 1 95.62 126 VAL B C 1
ATOM 2118 O O . VAL B 1 126 ? -13.984 1.921 -5.707 1 95.62 126 VAL B O 1
ATOM 2121 N N . GLY B 1 127 ? -16.188 2.363 -5.5 1 93 127 GLY B N 1
ATOM 2122 C CA . GLY B 1 127 ? -16.297 2.846 -6.867 1 93 127 GLY B CA 1
ATOM 2123 C C . GLY B 1 127 ? -16.016 1.775 -7.902 1 93 127 GLY B C 1
ATOM 2124 O O . GLY B 1 127 ? -16.609 0.698 -7.871 1 93 127 GLY B O 1
ATOM 2125 N N . GLU B 1 128 ? -15.062 2.104 -8.766 1 92.44 128 GLU B N 1
ATOM 2126 C CA . GLU B 1 128 ? -14.711 1.176 -9.836 1 92.44 128 GLU B CA 1
ATOM 2127 C C . GLU B 1 128 ? -13.594 0.231 -9.406 1 92.44 128 GLU B C 1
ATOM 2129 O O . GLU B 1 128 ? -13.172 -0.63 -10.18 1 92.44 128 GLU B O 1
ATOM 2134 N N . SER B 1 129 ? -13.156 0.418 -8.156 1 96 129 SER B N 1
ATOM 2135 C CA . SER B 1 129 ? -12.078 -0.428 -7.648 1 96 129 SER B CA 1
ATOM 2136 C C . SER B 1 129 ? -12.594 -1.416 -6.609 1 96 129 SER B C 1
ATOM 2138 O O . SER B 1 129 ? -13.727 -1.292 -6.133 1 96 129 SER B O 1
ATOM 2140 N N . THR B 1 130 ? -11.82 -2.43 -6.367 1 97.25 130 THR B N 1
ATOM 2141 C CA . THR B 1 130 ? -12.055 -3.375 -5.281 1 97.25 130 THR B CA 1
ATOM 2142 C C . THR B 1 130 ? -10.797 -3.545 -4.43 1 97.25 130 THR B C 1
ATOM 2144 O O . THR B 1 130 ? -9.727 -3.854 -4.953 1 97.25 130 THR B O 1
ATOM 2147 N N . LEU B 1 131 ? -10.891 -3.223 -3.154 1 98.31 131 LEU B N 1
ATOM 2148 C CA . LEU B 1 131 ? -9.828 -3.557 -2.215 1 98.31 131 LEU B CA 1
ATOM 2149 C C . LEU B 1 131 ? -9.938 -5.008 -1.761 1 98.31 131 LEU B C 1
ATOM 2151 O O . LEU B 1 131 ? -11.016 -5.457 -1.354 1 98.31 131 LEU B O 1
ATOM 2155 N N . VAL B 1 132 ? -8.836 -5.73 -1.889 1 98.5 132 VAL B N 1
ATOM 2156 C CA . VAL B 1 132 ? -8.789 -7.145 -1.536 1 98.5 132 VAL B CA 1
ATOM 2157 C C . VAL B 1 132 ? -7.887 -7.34 -0.316 1 98.5 132 VAL B C 1
ATOM 2159 O O . VAL B 1 132 ? -6.801 -6.762 -0.238 1 98.5 132 VAL B O 1
ATOM 2162 N N . ILE B 1 133 ? -8.367 -7.996 0.654 1 98.44 133 ILE B N 1
ATOM 2163 C CA . ILE B 1 133 ? -7.543 -8.578 1.706 1 98.44 133 ILE B CA 1
ATOM 2164 C C . ILE B 1 133 ? -7.414 -10.086 1.489 1 98.44 133 ILE B C 1
ATOM 2166 O O . ILE B 1 133 ? -8.414 -10.781 1.335 1 98.44 133 ILE B O 1
ATOM 2170 N N . ALA B 1 134 ? -6.238 -10.547 1.433 1 98.75 134 ALA B N 1
ATOM 2171 C CA . ALA B 1 134 ? -6.02 -11.961 1.128 1 98.75 134 ALA B CA 1
ATOM 2172 C C . ALA B 1 134 ? -5.16 -12.625 2.201 1 98.75 134 ALA B C 1
ATOM 2174 O O . ALA B 1 134 ? -4.207 -12.031 2.703 1 98.75 134 ALA B O 1
ATOM 2175 N N . SER B 1 135 ? -5.516 -13.836 2.6 1 98.44 135 SER B N 1
ATOM 2176 C CA . SER B 1 135 ? -4.707 -14.664 3.49 1 98.44 135 SER B CA 1
ATOM 2177 C C . SER B 1 135 ? -3.492 -15.234 2.764 1 98.44 135 SER B C 1
ATOM 2179 O O . SER B 1 135 ? -3.629 -15.844 1.702 1 98.44 135 SER B O 1
ATOM 2181 N N . VAL B 1 136 ? -2.342 -14.977 3.334 1 98.75 136 VAL B N 1
ATOM 2182 C CA . VAL B 1 136 ? -1.135 -15.531 2.729 1 98.75 136 VAL B CA 1
ATOM 2183 C C . VAL B 1 136 ? -0.97 -16.984 3.148 1 98.75 136 VAL B C 1
ATOM 2185 O O . VAL B 1 136 ? -0.918 -17.297 4.34 1 98.75 136 VAL B O 1
ATOM 2188 N N . LEU B 1 137 ? -0.862 -17.812 2.17 1 98.5 137 LEU B N 1
ATOM 2189 C CA . LEU B 1 137 ? -0.794 -19.25 2.402 1 98.5 137 LEU B CA 1
ATOM 2190 C C . LEU B 1 137 ? 0.65 -19.734 2.363 1 98.5 137 LEU B C 1
ATOM 2192 O O . LEU B 1 137 ? 1.017 -20.656 3.094 1 98.5 137 LEU B O 1
ATOM 2196 N N . GLU B 1 138 ? 1.421 -19.203 1.454 1 98.5 138 GLU B N 1
ATOM 2197 C CA . GLU B 1 138 ? 2.822 -19.547 1.243 1 98.5 138 GLU B CA 1
ATOM 2198 C C . GLU B 1 138 ? 3.645 -18.328 0.838 1 98.5 138 GLU B C 1
ATOM 2200 O O . GLU B 1 138 ? 3.143 -17.438 0.153 1 98.5 138 GLU B O 1
ATOM 2205 N N . VAL B 1 139 ? 4.844 -18.375 1.298 1 98.75 139 VAL B N 1
ATOM 2206 C CA . VAL B 1 139 ? 5.789 -17.344 0.897 1 98.75 139 VAL B CA 1
ATOM 2207 C C . VAL B 1 139 ? 7.027 -17.984 0.276 1 98.75 139 VAL B C 1
ATOM 2209 O O . VAL B 1 139 ? 7.66 -18.844 0.887 1 98.75 139 VAL B O 1
ATOM 2212 N N . PHE B 1 140 ? 7.336 -17.578 -0.925 1 98.56 140 PHE B N 1
ATOM 2213 C CA . PHE B 1 140 ? 8.562 -17.984 -1.61 1 98.56 140 PHE B CA 1
ATOM 2214 C C . PHE B 1 140 ? 9.539 -16.812 -1.697 1 98.56 140 PHE B C 1
ATOM 2216 O O . PHE B 1 140 ? 9.266 -15.812 -2.367 1 98.56 140 PHE B O 1
ATOM 2223 N N . HIS B 1 141 ? 10.68 -16.922 -1.053 1 98.44 141 HIS B N 1
ATOM 2224 C CA . HIS B 1 141 ? 11.711 -15.891 -1.162 1 98.44 141 HIS B CA 1
ATOM 2225 C C . HIS B 1 141 ? 12.594 -16.125 -2.385 1 98.44 141 HIS B C 1
ATOM 2227 O O . HIS B 1 141 ? 13.039 -17.25 -2.627 1 98.44 141 HIS B O 1
ATOM 2233 N N . GLY B 1 142 ? 12.758 -15.117 -3.162 1 97.94 142 GLY B N 1
ATOM 2234 C CA . GLY B 1 142 ? 13.664 -15.172 -4.297 1 97.94 142 GLY B CA 1
ATOM 2235 C C . GLY B 1 142 ? 15 -14.516 -4.031 1 97.94 142 GLY B C 1
ATOM 2236 O O . GLY B 1 142 ? 15.344 -14.234 -2.879 1 97.94 142 GLY B O 1
ATOM 2237 N N . PRO B 1 143 ? 15.789 -14.359 -5.09 1 96.25 143 PRO B N 1
ATOM 2238 C CA . PRO B 1 143 ? 17.109 -13.742 -4.941 1 96.25 143 PRO B CA 1
ATOM 2239 C C . PRO B 1 143 ? 17.031 -12.258 -4.574 1 96.25 143 PRO B C 1
ATOM 2241 O O . PRO B 1 143 ? 16 -11.617 -4.793 1 96.25 143 PRO B O 1
ATOM 2244 N N . ASP B 1 144 ? 18.188 -11.82 -3.992 1 93.5 144 ASP B N 1
ATOM 2245 C CA . ASP B 1 144 ? 18.297 -10.383 -3.756 1 93.5 144 ASP B CA 1
ATOM 2246 C C . ASP B 1 144 ? 18.281 -9.609 -5.074 1 93.5 144 ASP B C 1
ATOM 2248 O O . ASP B 1 144 ? 18.797 -10.094 -6.086 1 93.5 144 ASP B O 1
ATOM 2252 N N . ASP B 1 145 ? 17.703 -8.492 -4.984 1 93.31 145 ASP B N 1
ATOM 2253 C CA . ASP B 1 145 ? 17.641 -7.586 -6.129 1 93.31 145 ASP B CA 1
ATOM 2254 C C . ASP B 1 145 ? 17.531 -6.133 -5.68 1 93.31 145 ASP B C 1
ATOM 2256 O O . ASP B 1 145 ? 17.125 -5.859 -4.543 1 93.31 145 ASP B O 1
ATOM 2260 N N . ARG B 1 146 ? 17.938 -5.168 -6.566 1 92.19 146 ARG B N 1
ATOM 2261 C CA . ARG B 1 146 ? 17.688 -3.756 -6.289 1 92.19 146 ARG B CA 1
ATOM 2262 C C . ARG B 1 146 ? 16.203 -3.451 -6.301 1 92.19 146 ARG B C 1
ATOM 2264 O O . ARG B 1 146 ? 15.438 -4.066 -7.055 1 92.19 146 ARG B O 1
ATOM 2271 N N . PRO B 1 147 ? 15.805 -2.514 -5.438 1 93.06 147 PRO B N 1
ATOM 2272 C CA . PRO B 1 147 ? 14.367 -2.211 -5.387 1 93.06 147 PRO B CA 1
ATOM 2273 C C . PRO B 1 147 ? 13.844 -1.632 -6.699 1 93.06 147 PRO B C 1
ATOM 2275 O O . PRO B 1 147 ? 14.531 -0.833 -7.344 1 93.06 147 PRO B O 1
ATOM 2278 N N . LEU B 1 148 ? 12.727 -2.064 -7.16 1 94.94 148 LEU B N 1
ATOM 2279 C CA . LEU B 1 148 ? 11.953 -1.446 -8.234 1 94.94 148 LEU B CA 1
ATOM 2280 C C . LEU B 1 148 ? 10.867 -0.542 -7.672 1 94.94 148 LEU B C 1
ATOM 2282 O O . LEU B 1 148 ? 10.016 -0.992 -6.895 1 94.94 148 LEU B O 1
ATOM 2286 N N . ILE B 1 149 ? 10.93 0.714 -8.016 1 96.12 149 ILE B N 1
ATOM 2287 C CA . ILE B 1 149 ? 10.047 1.728 -7.457 1 96.12 149 ILE B CA 1
ATOM 2288 C C . ILE B 1 149 ? 9.289 2.43 -8.578 1 96.12 149 ILE B C 1
ATOM 2290 O O . ILE B 1 149 ? 9.867 2.752 -9.625 1 96.12 149 ILE B O 1
ATOM 2294 N N . HIS B 1 150 ? 7.992 2.553 -8.391 1 95.38 150 HIS B N 1
ATOM 2295 C CA . HIS B 1 150 ? 7.168 3.385 -9.258 1 95.38 150 HIS B CA 1
ATOM 2296 C C . HIS B 1 150 ? 6.996 4.785 -8.68 1 95.38 150 HIS B C 1
ATOM 2298 O O . HIS B 1 150 ? 6.582 4.938 -7.527 1 95.38 150 HIS B O 1
ATOM 2304 N N . HIS B 1 151 ? 7.348 5.836 -9.391 1 93.94 151 HIS B N 1
ATOM 2305 C CA . HIS B 1 151 ? 7.27 7.223 -8.945 1 93.94 151 HIS B CA 1
ATOM 2306 C C . HIS B 1 151 ? 7.125 8.172 -10.125 1 93.94 151 HIS B C 1
ATOM 2308 O O . HIS B 1 151 ? 7.91 8.117 -11.078 1 93.94 151 HIS B O 1
ATOM 2314 N N . ALA B 1 152 ? 6.094 9.016 -10.086 1 90.38 152 ALA B N 1
ATOM 2315 C CA . ALA B 1 152 ? 5.859 10.039 -11.102 1 90.38 152 ALA B CA 1
ATOM 2316 C C . ALA B 1 152 ? 5.75 9.414 -12.492 1 90.38 152 ALA B C 1
ATOM 2318 O O . ALA B 1 152 ? 6.395 9.875 -13.438 1 90.38 152 ALA B O 1
ATOM 2319 N N . ARG B 1 153 ? 5.125 8.305 -12.625 1 87.88 153 ARG B N 1
ATOM 2320 C CA . ARG B 1 153 ? 4.809 7.598 -13.859 1 87.88 153 ARG B CA 1
ATOM 2321 C C . ARG B 1 153 ? 6.055 6.957 -14.461 1 87.88 153 ARG B C 1
ATOM 2323 O O . ARG B 1 153 ? 6.113 6.711 -15.664 1 87.88 153 ARG B O 1
ATOM 2330 N N . LYS B 1 154 ? 7.031 6.828 -13.586 1 89 154 LYS B N 1
ATOM 2331 C CA . LYS B 1 154 ? 8.273 6.195 -14.023 1 89 154 LYS B CA 1
ATOM 2332 C C . LYS B 1 154 ? 8.68 5.07 -13.078 1 89 154 LYS B C 1
ATOM 2334 O O . LYS B 1 154 ? 8.328 5.086 -11.898 1 89 154 LYS B O 1
ATOM 2339 N N . PHE B 1 155 ? 9.406 4.109 -13.695 1 90.19 155 PHE B N 1
ATOM 2340 C CA . PHE B 1 155 ? 10.094 3.127 -12.867 1 90.19 155 PHE B CA 1
ATOM 2341 C C . PHE B 1 155 ? 11.508 3.592 -12.539 1 90.19 155 PHE B C 1
ATOM 2343 O O . PHE B 1 155 ? 12.266 3.973 -13.438 1 90.19 155 PHE B O 1
ATOM 2350 N N . VAL B 1 156 ? 11.75 3.586 -11.258 1 87.25 156 VAL B N 1
ATOM 2351 C CA . VAL B 1 156 ? 13.055 4.043 -10.789 1 87.25 156 VAL B CA 1
ATOM 2352 C C . VAL B 1 156 ? 13.617 3.049 -9.773 1 87.25 156 VAL B C 1
ATOM 2354 O O . VAL B 1 156 ? 12.984 2.037 -9.469 1 87.25 156 VAL B O 1
ATOM 2357 N N . THR B 1 157 ? 14.883 3.246 -9.391 1 88.44 157 THR B N 1
ATOM 2358 C CA . THR B 1 157 ? 15.492 2.422 -8.352 1 88.44 157 THR B CA 1
ATOM 2359 C C . THR B 1 157 ? 16.141 3.293 -7.277 1 88.44 157 THR B C 1
ATOM 2361 O O . THR B 1 157 ? 16.188 4.516 -7.41 1 88.44 157 THR B O 1
ATOM 2364 N N . SER B 1 158 ? 16.312 2.613 -6.074 1 80.81 158 SER B N 1
ATOM 2365 C CA . SER B 1 158 ? 16.938 3.367 -4.984 1 80.81 158 SER B CA 1
ATOM 2366 C C . SER B 1 158 ? 18.453 3.268 -5.031 1 80.81 158 SER B C 1
ATOM 2368 O O . SER B 1 158 ? 19 2.328 -5.613 1 80.81 158 SER B O 1
ATOM 2370 N N . THR B 1 159 ? 19.141 4.395 -4.801 1 65.88 159 THR B N 1
ATOM 2371 C CA . THR B 1 159 ? 20.578 4.371 -4.582 1 65.88 159 THR B CA 1
ATOM 2372 C C . THR B 1 159 ? 20.906 4.582 -3.107 1 65.88 159 THR B C 1
ATOM 2374 O O . THR B 1 159 ? 20.25 5.367 -2.424 1 65.88 159 THR B O 1
ATOM 2377 N N . PRO B 1 160 ? 21.719 3.621 -2.477 1 57.72 160 PRO B N 1
ATOM 2378 C CA . PRO B 1 160 ? 22.109 3.855 -1.084 1 57.72 160 PRO B CA 1
ATOM 2379 C C . PRO B 1 160 ? 22.438 5.316 -0.802 1 57.72 160 PRO B C 1
ATOM 2381 O O . PRO B 1 160 ? 23.078 5.98 -1.633 1 57.72 160 PRO B O 1
ATOM 2384 N N . THR B 1 161 ? 21.547 5.988 -0.364 1 51.78 161 THR B N 1
ATOM 2385 C CA . THR B 1 161 ? 22 7.348 -0.089 1 51.78 161 THR B CA 1
ATOM 2386 C C . THR B 1 161 ? 23 7.359 1.062 1 51.78 161 THR B C 1
ATOM 2388 O O . THR B 1 161 ? 22.797 6.688 2.074 1 51.78 161 THR B O 1
ATOM 2391 N N . GLU B 1 162 ? 24.266 7.602 0.774 1 48.06 162 GLU B N 1
ATOM 2392 C CA . GLU B 1 162 ? 25.312 7.75 1.777 1 48.06 162 GLU B CA 1
ATOM 2393 C C . GLU B 1 162 ? 24.75 8.258 3.1 1 48.06 162 GLU B C 1
ATOM 2395 O O . GLU B 1 162 ? 25.234 7.895 4.172 1 48.06 162 GLU B O 1
ATOM 2400 N N . GLY B 1 163 ? 23.922 9.305 3.172 1 46.31 163 GLY B N 1
ATOM 2401 C CA . GLY B 1 163 ? 23.734 10.195 4.309 1 46.31 163 GLY B CA 1
ATOM 2402 C C . GLY B 1 163 ? 22.562 9.805 5.191 1 46.31 163 GLY B C 1
ATOM 2403 O O . GLY B 1 163 ? 22.141 10.586 6.043 1 46.31 163 GLY B O 1
ATOM 2404 N N . PHE B 1 164 ? 21.906 8.711 4.781 1 44.91 164 PHE B N 1
ATOM 2405 C CA . PHE B 1 164 ? 20.984 8.484 5.891 1 44.91 164 PHE B CA 1
ATOM 2406 C C . PHE B 1 164 ? 21.672 7.734 7.023 1 44.91 164 PHE B C 1
ATOM 2408 O O . PHE B 1 164 ? 22.516 6.875 6.773 1 44.91 164 PHE B O 1
#

Organism: Actinoplanes teichomyceticus (NCBI:txid1867)

Sequence (328 aa):
MQESGVGERLRGAFRRYPTGVAVITALGPDGPVGLTASSVASVSVDPPAVSFSVMGTRSARVLLDAPSLVVHLLGVRHLGVAREFAHSGGDRFTPEQGWSTLPSGEPVLPGAVAALRAAPLHRVPVGESTLVIASVLEVFHGPDDRPLIHHARKFVTSTPTEGFMQESGVGERLRGAFRRYPTGVAVITALGPDGPVGLTASSVASVSVDPPAVSFSVMGTRSARVLLDAPSLVVHLLGVRHLGVAREFAHSGGDRFTPEQGWSTLPSGEPVLPGAVAALRAAPLHRVPVGESTLVIASVLEVFHGPDDRPLIHHARKFVTSTPTEGF

Radius of gyration: 18.99 Å; Cα contacts (8 Å, |Δi|>4): 817; chains: 2; bounding box: 49×52×50 Å

Foldseek 3Di:
DPPDCVVVVVVVVVLAPKFFKKKKWAAAPVGIAIAIFRAWDFDDVVQTKIKGKDFQDPSVVRSVPGQKMKIFGAFPVQVVQNVQRHDPPRDPPDVVNQWDADPVGIIDHQQTQKMWMWGWDDWDDDVRMIMTMTGTDDMHGHDDHFTWMRHNNDTDTDDPPPPD/DPPDCVVVVVVVVVLAPKFFKKKKWAAAPVGIAIAIFRAWDFDDVVQTKIKGKDFQDPSVVRSVPGQKMKIFGAFPVQVVQNVQRHDPPRDHPDVVNQWDADPVGIIDHQQTQKMWMWGWDDWDDDVRMIMTMTGTDDMHGHDDHFTWMRHNNDTDTDDPPPPD

Solvent-accessible surface area (backbone atoms only — not comparable to full-atom values): 17098 Å² total; per-residue (Å²): 129,82,82,61,70,41,20,61,42,46,53,55,46,52,36,68,43,38,24,25,37,29,41,39,26,15,48,38,98,92,41,76,42,54,36,42,40,58,38,69,29,78,51,24,50,56,62,31,28,35,34,36,52,41,53,80,44,72,51,39,52,44,49,72,69,27,79,44,35,28,44,27,40,40,22,50,91,44,48,68,57,46,57,23,32,62,45,94,85,38,81,68,90,43,80,89,75,51,65,45,65,44,97,89,54,30,53,39,54,68,78,23,38,19,37,34,37,26,29,73,72,45,78,45,77,41,66,62,15,34,40,36,35,22,40,51,73,41,63,45,79,33,54,90,65,57,48,24,30,39,41,66,92,34,70,39,34,64,43,88,49,86,83,100,131,80,83,61,72,42,21,62,43,46,52,56,46,52,36,68,44,38,22,24,36,28,41,39,25,14,48,39,97,90,40,74,41,52,35,43,41,58,40,68,28,76,50,26,50,56,62,31,27,35,33,36,51,41,53,80,44,71,52,40,51,45,48,72,68,27,78,44,33,26,44,26,39,40,20,50,90,43,48,68,59,46,59,22,32,64,48,95,86,39,80,67,89,42,81,89,76,52,65,45,66,44,96,90,54,30,53,39,55,69,78,22,39,18,36,32,35,25,29,73,71,45,78,46,78,40,67,62,16,34,39,35,36,22,38,51,74,42,62,44,80,33,54,90,64,57,47,24,29,39,42,67,92,34,70,39,34,63,43,86,51,85,84,101

Nearest PDB structures (foldseek):
  3pft-assembly1_A  TM=9.235E-01  e=1.566E-14  Mycolicibacterium goodii
  4r82-assembly1_B  TM=9.015E-01  e=2.655E-13  Streptomyces globisporus
  3rh7-assembly2_D  TM=9.065E-01  e=8.326E-13  Sinorhizobium meliloti 1021
  3nfw-assembly1_A  TM=8.825E-01  e=1.219E-12  Mycolicibacterium thermoresistibile ATCC 19527
  5zc2-assembly1_B  TM=9.081E-01  e=2.611E-12  Acinetobacter baumannii

Secondary structure (DSSP, 8-state):
----THHHHHHHHHHTS-EE-EEEEEEETTEEEEEEES--EEEEETTEEEEEEEESSHHHHHHHHSS-EEEEE-BGGGHHHHHHTTSTTS--S-GGGT-EE-TTS-EE-TTSSEEEEEEEEEEEEETTEEEEEEEEEEEEE----PBPEEETTEEEEEE--TT-/----THHHHHHHHHHTS-EE-EEEEEEETTEEEEEEES--EEEEETTEEEEEEEESSHHHHHHHHSS-EEEEE-BGGGHHHHHHTTSTTS--S-GGGT-EE-TTS-EE-TTSSEEEEEEEEEEEEETTEEEEEEEEEEEEE----PBPEEETTEEEEEE--TT-

InterPro domains:
  IPR002563 Flavin reductase like domain [PF01613] (14-157)
  IPR002563 Flavin reductase like domain [SM00903] (14-157)
  IPR012349 FMN-binding split barrel [G3DSA:2.30.110.10] (2-162)
  IPR050268 NADH-dependent flavin reductase [PTHR30466] (6-159)